Protein AF-A0A9E1VFU2-F1 (afdb_monomer_lite)

Structure (mmCIF, N/CA/C/O backbone):
data_AF-A0A9E1VFU2-F1
#
_entry.id   AF-A0A9E1VFU2-F1
#
loop_
_atom_site.group_PDB
_atom_site.id
_atom_site.type_symbol
_atom_site.label_atom_id
_atom_site.label_alt_id
_atom_site.label_comp_id
_atom_site.label_asym_id
_atom_site.label_entity_id
_atom_site.label_seq_id
_atom_site.pdbx_PDB_ins_code
_atom_site.Cartn_x
_atom_site.Cartn_y
_atom_site.Cartn_z
_atom_site.occupancy
_atom_site.B_iso_or_equiv
_atom_site.auth_seq_id
_atom_site.auth_comp_id
_atom_site.auth_asym_id
_atom_site.auth_atom_id
_atom_site.pdbx_PDB_model_num
ATOM 1 N N . MET A 1 1 ? -28.335 8.202 20.440 1.00 74.94 1 MET A N 1
ATOM 2 C CA . MET A 1 1 ? -27.753 9.158 19.476 1.00 74.94 1 MET A CA 1
ATOM 3 C C . MET A 1 1 ? -26.407 8.599 19.122 1.00 74.94 1 MET A C 1
ATOM 5 O O . MET A 1 1 ? -25.528 8.597 19.976 1.00 74.94 1 MET A O 1
ATOM 9 N N . ALA A 1 2 ? -26.291 8.068 17.914 1.00 83.44 2 ALA A N 1
ATOM 10 C CA . ALA A 1 2 ? -25.054 7.490 17.437 1.00 83.44 2 ALA A CA 1
ATOM 11 C C . ALA A 1 2 ? -23.981 8.584 17.312 1.00 83.44 2 ALA A C 1
ATOM 13 O O . ALA A 1 2 ? -24.210 9.666 16.768 1.00 83.44 2 ALA A O 1
ATOM 14 N N . ILE A 1 3 ? -22.827 8.301 17.897 1.00 86.25 3 ILE A N 1
ATOM 15 C CA . ILE A 1 3 ? -21.664 9.164 18.014 1.00 86.25 3 ILE A CA 1
ATOM 16 C C . ILE A 1 3 ? -20.651 8.686 16.987 1.00 86.25 3 ILE A C 1
ATOM 18 O O . ILE A 1 3 ? -20.294 7.506 16.937 1.00 86.25 3 ILE A O 1
ATOM 22 N N . LEU A 1 4 ? -20.189 9.624 16.170 1.00 87.00 4 LEU A N 1
ATOM 23 C CA . LEU A 1 4 ? -19.083 9.402 15.260 1.00 87.00 4 LEU A CA 1
ATOM 24 C C . LEU A 1 4 ? -17.782 9.435 16.067 1.00 87.00 4 LEU A C 1
ATOM 26 O O . LEU A 1 4 ? -17.492 10.422 16.741 1.00 87.00 4 LEU A O 1
ATOM 30 N N . VAL A 1 5 ? -17.025 8.346 16.010 1.00 89.62 5 VAL A N 1
ATOM 31 C CA . VAL A 1 5 ? -15.694 8.240 16.603 1.00 89.62 5 VAL A CA 1
ATOM 32 C C . VAL A 1 5 ? -14.682 8.399 15.484 1.00 89.62 5 VAL A C 1
ATOM 34 O O . VAL A 1 5 ? -14.680 7.617 14.533 1.00 89.62 5 VAL A O 1
ATOM 37 N N . ASN A 1 6 ? -13.846 9.423 15.585 1.00 91.19 6 ASN A N 1
ATOM 38 C CA . ASN A 1 6 ? -12.796 9.705 14.617 1.00 91.19 6 ASN A CA 1
ATOM 39 C C . ASN A 1 6 ? -11.475 9.038 15.025 1.00 91.19 6 ASN A C 1
ATOM 41 O O . ASN A 1 6 ? -11.277 8.696 16.192 1.00 91.19 6 ASN A O 1
ATOM 45 N N . MET A 1 7 ? -10.561 8.904 14.066 1.00 92.88 7 MET A N 1
ATOM 46 C CA . MET A 1 7 ? -9.184 8.485 14.288 1.00 92.88 7 MET A CA 1
ATOM 47 C C . MET A 1 7 ? -8.508 9.465 15.261 1.00 92.88 7 MET A C 1
ATOM 49 O O . MET A 1 7 ? -8.399 10.656 14.944 1.00 92.88 7 MET A O 1
ATOM 53 N N . PRO A 1 8 ? -8.075 9.006 16.449 1.00 89.06 8 PRO A N 1
ATOM 54 C CA . PRO A 1 8 ? -7.485 9.875 17.453 1.00 89.06 8 PRO A CA 1
ATOM 55 C C . PRO A 1 8 ? -6.090 10.337 17.038 1.00 89.06 8 PRO A C 1
ATOM 57 O O . PRO A 1 8 ? -5.323 9.617 16.402 1.00 89.06 8 PRO A O 1
ATOM 60 N N . ARG A 1 9 ? -5.715 11.525 17.507 1.00 90.44 9 ARG A N 1
ATOM 61 C CA . ARG A 1 9 ? -4.326 11.973 17.478 1.00 90.44 9 ARG A CA 1
ATOM 62 C C . ARG A 1 9 ? -3.586 11.419 18.696 1.00 90.44 9 ARG A C 1
ATOM 64 O O . ARG A 1 9 ? -3.737 11.945 19.796 1.00 90.44 9 ARG A O 1
ATOM 71 N N . LEU A 1 10 ? -2.776 10.381 18.501 1.00 87.06 10 LEU A N 1
ATOM 72 C CA . LEU A 1 10 ? -2.008 9.739 19.580 1.00 87.06 10 LEU A CA 1
ATOM 73 C C . LEU A 1 10 ? -0.623 10.375 19.803 1.00 87.06 10 LEU A C 1
ATOM 75 O O . LEU A 1 10 ? 0.006 10.138 20.833 1.00 87.06 10 LEU A O 1
ATOM 79 N N . SER A 1 11 ? -0.160 11.230 18.881 1.00 81.94 11 SER A N 1
ATOM 80 C CA . SER A 1 11 ? 1.045 12.052 19.050 1.00 81.94 11 SER A CA 1
ATOM 81 C C . SER A 1 11 ? 0.906 13.427 18.386 1.00 81.94 11 SER A C 1
ATOM 83 O O . SER A 1 11 ? 0.144 13.593 17.435 1.00 81.94 11 SER A O 1
ATOM 85 N N . ASP A 1 12 ? 1.660 14.426 18.859 1.00 83.69 12 ASP A N 1
ATOM 86 C CA . ASP A 1 12 ? 1.590 15.804 18.339 1.00 83.69 12 ASP A CA 1
ATOM 87 C C . ASP A 1 12 ? 1.876 15.899 16.828 1.00 83.69 12 ASP A C 1
ATOM 89 O O . ASP A 1 12 ? 1.361 16.796 16.157 1.00 83.69 12 ASP A O 1
ATOM 93 N N . THR A 1 13 ? 2.670 14.965 16.299 1.00 84.69 13 THR A N 1
ATOM 94 C CA . THR A 1 13 ? 3.096 14.898 14.894 1.00 84.69 13 THR A CA 1
ATOM 95 C C . THR A 1 13 ? 2.370 13.819 14.084 1.00 84.69 13 THR A C 1
ATOM 97 O O . THR A 1 13 ? 2.775 13.560 12.958 1.00 84.69 13 THR A O 1
ATOM 100 N N . MET A 1 14 ? 1.345 13.162 14.637 1.00 85.81 14 MET A N 1
ATOM 101 C CA . MET A 1 14 ? 0.591 12.120 13.933 1.00 85.81 14 MET A CA 1
ATOM 102 C C . MET A 1 14 ? -0.341 12.739 12.885 1.00 85.81 14 MET A C 1
ATOM 104 O O . MET A 1 14 ? -1.164 13.596 13.218 1.00 85.81 14 MET A O 1
ATOM 108 N N . GLU A 1 15 ? -0.223 12.276 11.640 1.00 87.69 15 GLU A N 1
ATOM 109 C CA . GLU A 1 15 ? -1.093 12.669 10.520 1.00 87.69 15 GLU A CA 1
ATOM 110 C C . GLU A 1 15 ? -2.048 11.540 10.104 1.00 87.69 15 GLU A C 1
ATOM 112 O O . GLU A 1 15 ? -3.200 11.803 9.764 1.00 87.69 15 GLU A O 1
ATOM 117 N N . GLU A 1 16 ? -1.612 10.284 10.220 1.00 90.12 16 GLU A N 1
ATOM 118 C CA . GLU A 1 16 ? -2.394 9.080 9.928 1.00 90.12 16 GLU A CA 1
ATOM 119 C C . GLU A 1 16 ? -2.072 7.950 10.918 1.00 90.12 16 GLU A C 1
ATOM 121 O O . GLU A 1 16 ? -1.054 7.991 11.616 1.00 90.12 16 GLU A O 1
ATOM 126 N N . GLY A 1 17 ? -2.964 6.963 11.014 1.00 89.38 17 GLY A N 1
ATOM 127 C CA . GLY A 1 17 ? -2.789 5.764 11.834 1.00 89.38 17 GLY A CA 1
ATOM 128 C C . GLY A 1 17 ? -3.345 4.523 11.145 1.00 89.38 17 GLY A C 1
ATOM 129 O O . GLY A 1 17 ? -4.333 4.605 10.413 1.00 89.38 17 GLY A O 1
ATOM 130 N N . VAL A 1 18 ? -2.708 3.379 11.391 1.00 93.00 18 VAL A N 1
ATOM 131 C CA . VAL A 1 18 ? -3.143 2.061 10.914 1.00 93.00 18 VAL A CA 1
ATOM 132 C C . VAL A 1 18 ? -3.897 1.366 12.038 1.00 93.00 18 VAL A C 1
ATOM 134 O O . VAL A 1 18 ? -3.405 1.303 13.165 1.00 93.00 18 VAL A O 1
ATOM 137 N N . VAL A 1 19 ? -5.075 0.810 11.765 1.00 94.62 19 VAL A N 1
ATOM 138 C CA . VAL A 1 19 ? -5.760 -0.021 12.764 1.00 94.62 19 VAL A CA 1
ATOM 139 C C . VAL A 1 19 ? -5.109 -1.400 12.779 1.00 94.62 19 VAL A C 1
ATOM 141 O O . VAL A 1 19 ? -5.454 -2.257 11.978 1.00 94.62 19 VAL A O 1
ATOM 144 N N . ALA A 1 20 ? -4.163 -1.640 13.682 1.00 90.25 20 ALA A N 1
ATOM 145 C CA . ALA A 1 20 ? -3.461 -2.920 13.758 1.00 90.25 20 ALA A CA 1
ATOM 146 C C . ALA A 1 20 ? -4.408 -4.070 14.124 1.00 90.25 20 ALA A C 1
ATOM 148 O O . ALA A 1 20 ? -4.282 -5.175 13.594 1.00 90.25 20 ALA A O 1
ATOM 149 N N . LYS A 1 21 ? -5.356 -3.815 15.035 1.00 94.06 21 LYS A N 1
ATOM 150 C CA . LYS A 1 21 ? -6.301 -4.834 15.498 1.00 94.06 21 LYS A CA 1
ATOM 151 C C . LYS A 1 21 ? -7.520 -4.236 16.187 1.00 94.06 21 LYS A C 1
ATOM 153 O O . LYS A 1 21 ? -7.374 -3.383 17.056 1.00 94.06 21 LYS A O 1
ATOM 158 N N . TRP A 1 22 ? -8.707 -4.755 15.903 1.00 94.62 22 TRP A N 1
ATOM 159 C CA . TRP A 1 22 ? -9.913 -4.477 16.672 1.00 94.62 22 TRP A CA 1
ATOM 160 C C . TRP A 1 22 ? -10.020 -5.435 17.868 1.00 94.62 22 TRP A C 1
ATOM 162 O O . TRP A 1 22 ? -9.890 -6.656 17.763 1.00 94.62 22 TRP A O 1
ATOM 172 N N . LEU A 1 23 ? -10.279 -4.871 19.045 1.00 91.75 23 LEU A N 1
ATOM 173 C CA . LEU A 1 23 ? -10.548 -5.613 20.282 1.00 91.75 23 LEU A CA 1
ATOM 174 C C . LEU A 1 23 ? -12.053 -5.708 20.582 1.00 91.75 23 LEU A C 1
ATOM 176 O O . LEU A 1 23 ? -12.460 -6.496 21.438 1.00 91.75 23 LEU A O 1
ATOM 180 N N . LYS A 1 24 ? -12.873 -4.944 19.852 1.00 89.94 24 LYS A N 1
ATOM 181 C CA . LYS A 1 24 ? -14.341 -4.948 19.891 1.00 89.94 24 LYS A CA 1
ATOM 182 C C . LYS A 1 24 ? -14.911 -5.182 18.493 1.00 89.94 24 LYS A C 1
ATOM 184 O O . LYS A 1 24 ? -14.345 -4.725 17.504 1.00 89.94 24 LYS A O 1
ATOM 189 N N . GLN A 1 25 ? -16.045 -5.869 18.417 1.00 89.69 25 GLN A N 1
ATOM 190 C CA . GLN A 1 25 ? -16.747 -6.182 17.170 1.00 89.69 25 GLN A CA 1
ATOM 191 C C . GLN A 1 25 ? -18.069 -5.421 17.064 1.00 89.69 25 GLN A C 1
ATOM 193 O O . GLN A 1 25 ? -18.627 -4.962 18.060 1.00 89.69 25 GLN A O 1
ATOM 198 N N . VAL A 1 26 ? -18.590 -5.276 15.843 1.00 90.31 26 VAL A N 1
ATOM 199 C CA . VAL A 1 26 ? -19.905 -4.659 15.626 1.00 90.31 26 VAL A CA 1
ATOM 200 C C . VAL A 1 26 ? -20.972 -5.444 16.397 1.00 90.31 26 VAL A C 1
ATOM 202 O O . VAL A 1 26 ? -21.109 -6.654 16.229 1.00 90.31 26 VAL A O 1
ATOM 205 N N . GLY A 1 27 ? -21.730 -4.743 17.234 1.00 87.38 27 GLY A N 1
ATOM 206 C CA . GLY A 1 27 ? -22.699 -5.300 18.175 1.00 87.38 27 GLY A CA 1
ATOM 207 C C . GLY A 1 27 ? -22.179 -5.432 19.610 1.00 87.38 27 GLY A C 1
ATOM 208 O O . GLY A 1 27 ? -22.982 -5.668 20.512 1.00 87.38 27 GLY A O 1
ATOM 209 N N . ASP A 1 28 ? -20.879 -5.244 19.855 1.00 90.50 28 ASP A N 1
ATOM 210 C CA . ASP A 1 28 ? -20.331 -5.302 21.208 1.00 90.50 28 ASP A CA 1
ATOM 211 C C . ASP A 1 28 ? -20.693 -4.064 22.021 1.00 90.50 28 ASP A C 1
ATOM 213 O O . ASP A 1 28 ? -20.692 -2.930 21.530 1.00 90.50 28 ASP A O 1
ATOM 217 N N . LYS A 1 29 ? -20.939 -4.291 23.312 1.00 91.88 29 LYS A N 1
ATOM 218 C CA . LYS A 1 29 ? -21.119 -3.218 24.283 1.00 91.88 29 LYS A CA 1
ATOM 219 C C . LYS A 1 29 ? -19.766 -2.603 24.657 1.00 91.88 29 LYS A C 1
ATOM 221 O O . LYS A 1 29 ? -18.785 -3.318 24.897 1.00 91.88 29 LYS A O 1
ATOM 226 N N . ILE A 1 30 ? -19.747 -1.280 24.711 1.00 92.88 30 ILE A N 1
ATOM 227 C CA . ILE A 1 30 ? -18.598 -0.434 25.016 1.00 92.88 30 ILE A CA 1
ATOM 228 C C . ILE A 1 30 ? -18.934 0.392 26.255 1.00 92.88 30 ILE A C 1
ATOM 230 O O . ILE A 1 30 ? -19.981 1.044 26.313 1.00 92.88 30 ILE A O 1
ATOM 234 N N . GLU A 1 31 ? -18.036 0.362 27.232 1.00 91.06 31 GLU A N 1
ATOM 235 C CA . GLU A 1 31 ? -18.049 1.248 28.397 1.00 91.06 31 GLU A CA 1
ATOM 236 C C . GLU A 1 31 ? -16.956 2.325 28.258 1.00 91.06 31 GLU A C 1
ATOM 238 O O . GLU A 1 31 ? -16.014 2.181 27.479 1.00 91.06 31 GLU A O 1
ATOM 243 N N . GLU A 1 32 ? -17.081 3.435 28.988 1.00 90.94 32 GLU A N 1
ATOM 244 C CA . GLU A 1 32 ? -16.029 4.459 29.032 1.00 90.94 32 GLU A CA 1
ATOM 245 C C . GLU A 1 32 ? -14.728 3.855 29.596 1.00 90.94 32 GLU A C 1
ATOM 247 O O . GLU A 1 32 ? -14.723 3.259 30.676 1.00 90.94 32 GLU A O 1
ATOM 252 N N . GLY A 1 33 ? -13.627 4.007 28.860 1.00 89.06 33 GLY A N 1
ATOM 253 C CA . GLY A 1 33 ? -12.327 3.407 29.164 1.00 89.06 33 GLY A CA 1
ATOM 254 C C . GLY A 1 33 ? -12.112 2.009 28.572 1.00 89.06 33 GLY A C 1
ATOM 255 O O . GLY A 1 33 ? -11.026 1.452 28.732 1.00 89.06 33 GLY A O 1
ATOM 256 N N . ASP A 1 34 ? -13.097 1.430 27.875 1.00 92.62 34 ASP A N 1
ATOM 257 C CA . ASP A 1 34 ? -12.886 0.177 27.145 1.00 92.62 34 ASP A CA 1
ATOM 258 C C . ASP A 1 34 ? -11.939 0.392 25.963 1.00 92.62 34 ASP A C 1
ATOM 260 O O . ASP A 1 34 ? -12.118 1.312 25.165 1.00 92.62 34 ASP A O 1
ATOM 264 N N . ILE A 1 35 ? -10.979 -0.515 25.791 1.00 93.06 35 ILE A N 1
ATOM 265 C CA . ILE A 1 35 ? -10.092 -0.505 24.628 1.00 93.06 35 ILE A CA 1
ATOM 266 C C . ILE A 1 35 ? -10.855 -1.045 23.415 1.00 93.06 35 ILE A C 1
ATOM 268 O O . ILE A 1 35 ? -11.381 -2.162 23.439 1.00 93.06 35 ILE A O 1
ATOM 272 N N . LEU A 1 36 ? -10.906 -0.244 22.354 1.00 92.44 36 LEU A N 1
ATOM 273 C CA . LEU A 1 36 ? -11.610 -0.564 21.117 1.00 92.44 36 LEU A CA 1
ATOM 274 C C . LEU A 1 36 ? -10.702 -1.236 20.095 1.00 92.44 36 LEU A C 1
ATOM 276 O O . LEU A 1 36 ? -11.101 -2.226 19.482 1.00 92.44 36 LEU A O 1
ATOM 280 N N . ALA A 1 37 ? -9.499 -0.695 19.917 1.00 93.38 37 ALA A N 1
ATOM 281 C CA . ALA A 1 37 ? -8.550 -1.136 18.908 1.00 93.38 37 ALA A CA 1
ATOM 282 C C . ALA A 1 37 ? -7.107 -0.808 19.308 1.00 93.38 37 ALA A C 1
ATOM 284 O O . ALA A 1 37 ? -6.858 0.082 20.120 1.00 93.38 37 ALA A O 1
ATOM 285 N N . GLU A 1 38 ? -6.160 -1.511 18.706 1.00 93.81 38 GLU A N 1
ATOM 286 C CA . GLU A 1 38 ? -4.745 -1.165 18.684 1.00 93.81 38 GLU A CA 1
ATOM 287 C C . GLU A 1 38 ? -4.479 -0.344 17.419 1.00 93.81 38 GLU A C 1
ATOM 289 O O . GLU A 1 38 ? -4.770 -0.789 16.307 1.00 93.81 38 GLU A O 1
ATOM 294 N N . ILE A 1 39 ? -3.952 0.864 17.593 1.00 93.62 39 ILE A N 1
ATOM 295 C CA . ILE A 1 39 ? -3.605 1.778 16.509 1.00 93.62 39 ILE A CA 1
ATOM 296 C C . ILE A 1 39 ? -2.088 1.822 16.404 1.00 93.62 39 ILE A C 1
ATOM 298 O O . ILE A 1 39 ? -1.389 2.208 17.343 1.00 93.62 39 ILE A O 1
ATOM 302 N N . GLU A 1 40 ? -1.580 1.425 15.251 1.00 91.44 40 GLU A N 1
ATOM 303 C CA . GLU A 1 40 ? -0.179 1.542 14.901 1.00 91.44 40 GLU A CA 1
ATOM 304 C C . GLU A 1 40 ? 0.095 2.899 14.256 1.00 91.44 40 GLU A C 1
ATOM 306 O O . GLU A 1 40 ? -0.628 3.378 13.381 1.00 91.44 40 GLU A O 1
ATOM 311 N N . THR A 1 41 ? 1.153 3.533 14.741 1.00 90.31 41 THR A N 1
ATOM 312 C CA . THR A 1 41 ? 1.693 4.787 14.223 1.00 90.31 41 THR A CA 1
ATOM 313 C C . THR A 1 41 ? 3.146 4.569 13.823 1.00 90.31 41 THR A C 1
ATOM 315 O O . THR A 1 41 ? 3.758 3.563 14.183 1.00 90.31 41 THR A O 1
ATOM 318 N N . ASP A 1 42 ? 3.743 5.560 13.167 1.00 86.50 42 ASP A N 1
ATOM 319 C CA . ASP A 1 42 ? 5.163 5.559 12.807 1.00 86.50 42 ASP A CA 1
ATOM 320 C C . ASP A 1 42 ? 6.118 5.406 14.014 1.00 86.50 42 ASP A C 1
ATOM 322 O O . ASP A 1 42 ? 7.275 5.010 13.854 1.00 86.50 42 ASP A O 1
ATOM 326 N N . LYS A 1 43 ? 5.671 5.758 15.231 1.00 85.88 43 LYS A N 1
ATOM 327 C CA . LYS A 1 43 ? 6.494 5.708 16.453 1.00 85.88 43 LYS A CA 1
ATOM 328 C C . LYS A 1 43 ? 6.174 4.540 17.370 1.00 85.88 43 LYS A C 1
ATOM 330 O O . LYS A 1 43 ? 7.077 4.070 18.067 1.00 85.88 43 LYS A O 1
ATOM 335 N N . ALA A 1 44 ? 4.911 4.138 17.449 1.00 86.50 44 ALA A N 1
ATOM 336 C CA . ALA A 1 44 ? 4.456 3.129 18.394 1.00 86.50 44 ALA A CA 1
ATOM 337 C C . ALA A 1 44 ? 3.080 2.574 18.024 1.00 86.50 44 ALA A C 1
ATOM 339 O O . ALA A 1 44 ? 2.247 3.269 17.445 1.00 86.50 44 ALA A O 1
ATOM 340 N N . THR A 1 45 ? 2.816 1.355 18.479 1.00 90.81 45 THR A N 1
ATOM 341 C CA . THR A 1 45 ? 1.460 0.818 18.596 1.00 90.81 45 THR A CA 1
ATOM 342 C C . THR A 1 45 ? 0.877 1.239 19.939 1.00 90.81 45 THR A C 1
ATOM 344 O O . THR A 1 45 ? 1.515 1.076 20.983 1.00 90.81 45 THR A O 1
ATOM 347 N N . MET A 1 46 ? -0.318 1.816 19.913 1.00 92.62 46 MET A N 1
ATOM 348 C CA . MET A 1 46 ? -1.001 2.362 21.078 1.00 92.62 46 MET A CA 1
ATOM 349 C C . MET A 1 46 ? -2.437 1.849 21.139 1.00 92.62 46 MET A C 1
ATOM 351 O O . MET A 1 46 ? -3.112 1.705 20.126 1.00 92.62 46 MET A O 1
ATOM 355 N N . GLU A 1 47 ? -2.910 1.578 22.348 1.00 92.94 47 GLU A N 1
ATOM 356 C CA . GLU A 1 47 ? -4.284 1.151 22.599 1.00 92.94 47 GLU A CA 1
ATOM 357 C C . GLU A 1 47 ? -5.218 2.366 22.551 1.00 92.94 47 GLU A C 1
ATOM 359 O O . GLU A 1 47 ? -4.974 3.380 23.211 1.00 92.94 47 GLU A O 1
ATOM 364 N N . PHE A 1 48 ? -6.290 2.271 21.767 1.00 92.81 48 PHE A N 1
ATOM 365 C CA . PHE A 1 48 ? -7.323 3.293 21.699 1.00 92.81 48 PHE A CA 1
ATOM 366 C C . PHE A 1 48 ? -8.467 2.966 22.652 1.00 92.81 48 PHE A C 1
ATOM 368 O O . PHE A 1 48 ? -9.235 2.027 22.428 1.00 92.81 48 PHE A O 1
ATOM 375 N N . GLU A 1 49 ? -8.584 3.767 23.706 1.00 92.25 49 GLU A N 1
ATOM 376 C CA . GLU A 1 49 ? -9.686 3.715 24.662 1.00 92.25 49 GLU A CA 1
ATOM 377 C C . GLU A 1 49 ? -10.899 4.527 24.183 1.00 92.25 49 GLU A C 1
ATOM 379 O O . GLU A 1 49 ? -10.775 5.630 23.644 1.00 92.25 49 GLU A O 1
ATOM 384 N N . SER A 1 50 ? -12.098 3.985 24.393 1.00 90.75 50 SER A N 1
ATOM 385 C CA . SER A 1 50 ? -13.342 4.697 24.134 1.00 90.75 50 SER A CA 1
ATOM 386 C C . SER A 1 50 ? -13.619 5.713 25.232 1.00 90.75 50 SER A C 1
ATOM 388 O O . SER A 1 50 ? -13.734 5.362 26.403 1.00 90.75 50 SER A O 1
ATOM 390 N N . PHE A 1 51 ? -13.866 6.960 24.847 1.00 88.88 51 PHE A N 1
ATOM 391 C CA . PHE A 1 51 ? -14.443 7.973 25.741 1.00 88.88 51 PHE A CA 1
ATOM 392 C C . PHE A 1 51 ? -15.977 7.930 25.780 1.00 88.88 51 PHE A C 1
ATOM 394 O O . PHE A 1 51 ? -16.602 8.703 26.500 1.00 88.88 51 PHE A O 1
ATOM 401 N N . ASN A 1 52 ? -16.591 7.061 24.973 1.00 87.06 52 ASN A N 1
ATOM 402 C CA . ASN A 1 52 ? -18.037 6.990 24.797 1.00 87.06 52 ASN A CA 1
ATOM 403 C C . ASN A 1 52 ? -18.555 5.615 25.222 1.00 87.06 52 ASN A C 1
ATOM 405 O O . ASN A 1 52 ? -17.956 4.591 24.892 1.00 87.06 52 ASN A O 1
ATOM 409 N N . GLU A 1 53 ? -19.701 5.590 25.895 1.00 90.06 53 GLU A N 1
ATOM 410 C CA . GLU A 1 53 ? -20.437 4.361 26.188 1.00 90.06 53 GLU A CA 1
ATOM 411 C C . GLU A 1 53 ? -21.502 4.087 25.115 1.00 90.06 53 GLU A C 1
ATOM 413 O O . GLU A 1 53 ? -22.081 5.009 24.537 1.00 90.06 53 GLU A O 1
ATOM 418 N N . GLY A 1 54 ? -21.776 2.812 24.843 1.00 90.94 54 GLY A N 1
ATOM 419 C CA . GLY A 1 54 ? -22.801 2.412 23.881 1.00 90.94 54 GLY A CA 1
ATOM 420 C C . GLY A 1 54 ? -22.566 1.026 23.298 1.00 90.94 54 GLY A C 1
ATOM 421 O O . GLY A 1 54 ? -22.005 0.146 23.944 1.00 90.94 54 GLY A O 1
ATOM 422 N N . THR A 1 55 ? -23.031 0.821 22.074 1.00 90.69 55 THR A N 1
ATOM 423 C CA . THR A 1 55 ? -22.811 -0.386 21.270 1.00 90.69 55 THR A CA 1
ATOM 424 C C . THR A 1 55 ? -22.035 0.003 20.022 1.00 90.69 55 THR A C 1
ATOM 426 O O . THR A 1 55 ? -22.349 1.026 19.410 1.00 90.69 55 THR A O 1
ATOM 429 N N . LEU A 1 56 ? -21.037 -0.789 19.626 1.00 90.94 56 LEU A N 1
ATOM 430 C CA . LEU A 1 56 ? -20.322 -0.570 18.371 1.00 90.94 56 LEU A CA 1
ATOM 431 C C . LEU A 1 56 ? -21.270 -0.855 17.201 1.00 90.94 56 LEU A C 1
ATOM 433 O O . LEU A 1 56 ? -21.630 -2.003 16.962 1.00 90.94 56 LEU A O 1
ATOM 437 N N . LEU A 1 57 ? -21.708 0.173 16.482 1.00 87.88 57 LEU A N 1
ATOM 438 C CA . LEU A 1 57 ? -22.682 0.032 15.394 1.00 87.88 57 LEU A CA 1
ATOM 439 C C . LEU A 1 57 ? -22.009 -0.171 14.039 1.00 87.88 57 LEU A C 1
ATOM 441 O O . LEU A 1 57 ? -22.570 -0.824 13.160 1.00 87.88 57 LEU A O 1
ATOM 445 N N . HIS A 1 58 ? -20.815 0.394 13.858 1.00 87.00 58 HIS A N 1
ATOM 446 C CA . HIS A 1 58 ? -20.091 0.322 12.598 1.00 87.00 58 HIS A CA 1
ATOM 447 C C . HIS A 1 58 ? -18.592 0.528 12.795 1.00 87.00 58 HIS A C 1
ATOM 449 O O . HIS A 1 58 ? -18.178 1.353 13.609 1.00 87.00 58 HIS A O 1
ATOM 455 N N . ILE A 1 59 ? -17.808 -0.196 12.002 1.00 90.00 59 ILE A N 1
ATOM 456 C CA . ILE A 1 59 ? -16.365 -0.025 11.855 1.00 90.00 59 ILE A CA 1
ATOM 457 C C . ILE A 1 59 ? -16.140 0.627 10.491 1.00 90.00 59 ILE A C 1
ATOM 459 O O . ILE A 1 59 ? -16.459 0.019 9.468 1.00 90.00 59 ILE A O 1
ATOM 463 N N . GLY A 1 60 ? -15.644 1.864 10.505 1.00 86.81 60 GLY A N 1
ATOM 464 C CA . GLY A 1 60 ? -15.351 2.640 9.301 1.00 86.81 60 GLY A CA 1
ATOM 465 C C . GLY A 1 60 ? -14.000 2.287 8.680 1.00 86.81 60 GLY A C 1
ATOM 466 O O . GLY A 1 60 ? -13.899 2.291 7.461 1.00 86.81 60 GLY A O 1
ATOM 467 N N . VAL A 1 61 ? -13.013 1.926 9.510 1.00 86.44 61 VAL A N 1
ATOM 468 C CA . VAL A 1 61 ? -11.646 1.554 9.097 1.00 86.44 61 VAL A CA 1
ATOM 469 C C . VAL A 1 61 ? -11.363 0.123 9.551 1.00 86.44 61 VAL A C 1
ATOM 471 O O . VAL A 1 61 ? -11.472 -0.187 10.743 1.00 86.44 61 VAL A O 1
ATOM 474 N N . GLN A 1 62 ? -11.053 -0.766 8.611 1.00 88.94 62 GLN A N 1
ATOM 475 C CA . GLN A 1 62 ? -10.825 -2.186 8.891 1.00 88.94 62 GLN A CA 1
ATOM 476 C C . GLN A 1 62 ? -9.447 -2.445 9.519 1.00 88.94 62 GLN A C 1
ATOM 478 O O . GLN A 1 62 ? -8.567 -1.589 9.506 1.00 88.94 62 GLN A O 1
ATOM 483 N N . GLU A 1 63 ? -9.251 -3.642 10.085 1.00 89.38 63 GLU A N 1
ATOM 484 C CA . GLU A 1 63 ? -7.915 -4.072 10.525 1.00 89.38 63 GLU A CA 1
ATOM 485 C C . GLU A 1 63 ? -6.932 -4.041 9.342 1.00 89.38 63 GLU A C 1
ATOM 487 O O . GLU A 1 63 ? -7.255 -4.502 8.248 1.00 89.38 63 GLU A O 1
ATOM 492 N N . GLY A 1 64 ? -5.736 -3.501 9.564 1.00 85.44 64 GLY A N 1
ATOM 493 C CA . GLY A 1 64 ? -4.698 -3.283 8.559 1.00 85.44 64 GLY A CA 1
ATOM 494 C C . GLY A 1 64 ? -4.892 -2.038 7.686 1.00 85.44 64 GLY A C 1
ATOM 495 O O . GLY A 1 64 ? -4.011 -1.733 6.887 1.00 85.44 64 GLY A O 1
ATOM 496 N N . GLU A 1 65 ? -6.003 -1.308 7.821 1.00 84.94 65 GLU A N 1
ATOM 497 C CA . GLU A 1 65 ? -6.296 -0.125 7.007 1.00 84.94 65 GLU A CA 1
ATOM 498 C C . GLU A 1 65 ? -5.768 1.164 7.661 1.00 84.94 65 GLU A C 1
ATOM 500 O O . GLU A 1 65 ? -5.820 1.342 8.884 1.00 84.94 65 GLU A O 1
ATOM 505 N N . THR A 1 66 ? -5.259 2.074 6.827 1.00 88.44 66 THR A N 1
ATOM 506 C CA . THR A 1 66 ? -4.772 3.399 7.233 1.00 88.44 66 THR A CA 1
ATOM 507 C C . THR A 1 66 ? -5.883 4.433 7.127 1.00 88.44 66 THR A C 1
ATOM 509 O O . THR A 1 66 ? -6.565 4.515 6.108 1.00 88.44 66 THR A O 1
ATOM 512 N N . SER A 1 67 ? -6.010 5.295 8.134 1.00 89.00 67 SER A N 1
ATOM 513 C CA . SER A 1 67 ? -6.886 6.465 8.073 1.00 89.00 67 SER A CA 1
ATOM 514 C C . SER A 1 67 ? -6.188 7.715 8.618 1.00 89.00 67 SER A C 1
ATOM 516 O O . SER A 1 67 ? -5.482 7.629 9.629 1.00 89.00 67 SER A O 1
ATOM 518 N N . PRO A 1 68 ? -6.416 8.896 8.012 1.00 90.56 68 PRO A N 1
ATOM 519 C CA . PRO A 1 68 ? -5.952 10.160 8.566 1.00 90.56 68 PRO A CA 1
ATOM 520 C C . PRO A 1 68 ? -6.576 10.439 9.935 1.00 90.56 68 PRO A C 1
ATOM 522 O O . PRO A 1 68 ? -7.679 9.974 10.242 1.00 90.56 68 PRO A O 1
ATOM 525 N N . VAL A 1 69 ? -5.884 11.240 10.741 1.00 89.44 69 VAL A N 1
ATOM 526 C CA . VAL A 1 69 ? -6.412 11.775 12.001 1.00 89.44 69 VAL A CA 1
ATOM 527 C C . VAL A 1 69 ? -7.685 12.585 11.731 1.00 89.44 69 VAL A C 1
ATOM 529 O O . VAL A 1 69 ? -7.822 13.223 10.690 1.00 89.44 69 VAL A O 1
ATOM 532 N N . ASP A 1 70 ? -8.627 12.545 12.673 1.00 87.38 70 ASP A N 1
ATOM 533 C CA . ASP A 1 70 ? -9.925 13.224 12.591 1.00 87.38 70 ASP A CA 1
ATOM 534 C C . ASP A 1 70 ? -10.879 12.682 11.498 1.00 87.38 70 ASP A C 1
ATOM 536 O O . ASP A 1 70 ? -11.962 13.233 11.294 1.00 87.38 70 ASP A O 1
ATOM 540 N N . VAL A 1 71 ? -10.568 11.551 10.852 1.00 87.56 71 VAL A N 1
ATOM 541 C CA . VAL A 1 71 ? -11.468 10.848 9.909 1.00 87.56 71 VAL A CA 1
ATOM 542 C C . VAL A 1 71 ? -12.253 9.737 10.620 1.00 87.56 71 VAL A C 1
ATOM 544 O O . VAL A 1 71 ? -11.822 9.247 11.657 1.00 87.56 71 VAL A O 1
ATOM 547 N N . LEU A 1 72 ? -13.436 9.367 10.113 1.00 89.94 72 LEU A N 1
ATOM 548 C CA . LEU A 1 72 ? -14.307 8.332 10.692 1.00 89.94 72 LEU A CA 1
ATOM 549 C C . LEU A 1 72 ? -13.543 7.023 10.951 1.00 89.94 72 LEU A C 1
ATOM 551 O O . LEU A 1 72 ? -13.111 6.373 10.011 1.00 89.94 72 LEU A O 1
ATOM 555 N N . LEU A 1 73 ? -13.485 6.602 12.215 1.00 88.75 73 LEU A N 1
ATOM 556 C CA . LEU A 1 73 ? -12.929 5.320 12.649 1.00 88.75 73 LEU A CA 1
ATOM 557 C C . LEU A 1 73 ? -14.046 4.304 12.927 1.00 88.75 73 LEU A C 1
ATOM 559 O O . LEU A 1 73 ? -14.019 3.178 12.432 1.00 88.75 73 LEU A O 1
ATOM 563 N N . ALA A 1 74 ? -15.051 4.707 13.706 1.00 91.00 74 ALA A N 1
ATOM 564 C CA . ALA A 1 74 ? -16.183 3.867 14.080 1.00 91.00 74 ALA A CA 1
ATOM 565 C C . ALA A 1 74 ? -17.413 4.699 14.458 1.00 91.00 74 ALA A C 1
ATOM 567 O O . ALA A 1 74 ? -17.344 5.915 14.627 1.00 91.00 74 ALA A O 1
ATOM 568 N N . ILE A 1 75 ? -18.557 4.035 14.611 1.00 90.25 75 ILE A N 1
ATOM 569 C CA . ILE A 1 75 ? -19.790 4.648 15.110 1.00 90.25 75 ILE A CA 1
ATOM 570 C C . ILE A 1 75 ? -20.253 3.869 16.337 1.00 90.25 75 ILE A C 1
ATOM 572 O O . ILE A 1 75 ? -20.431 2.652 16.267 1.00 90.25 75 ILE A O 1
ATOM 576 N N . ILE A 1 76 ? -20.469 4.574 17.447 1.00 90.19 76 ILE A N 1
ATOM 577 C CA . ILE A 1 76 ? -20.951 4.007 18.714 1.00 90.19 76 ILE A CA 1
ATOM 578 C C . ILE A 1 76 ? -22.317 4.611 19.025 1.00 90.19 76 ILE A C 1
ATOM 580 O O . ILE A 1 76 ? -22.473 5.825 18.971 1.00 90.19 76 ILE A O 1
ATOM 584 N N . GLY A 1 77 ? -23.316 3.804 19.367 1.00 89.31 77 GLY A N 1
ATOM 585 C CA . GLY A 1 77 ? -24.658 4.312 19.667 1.00 89.31 77 GLY A CA 1
ATOM 586 C C . GLY A 1 77 ? -25.545 3.298 20.373 1.00 89.31 77 GLY A C 1
ATOM 587 O O . GLY A 1 77 ? -25.057 2.333 20.961 1.00 89.31 77 GLY A O 1
ATOM 588 N N . GLU A 1 78 ? -26.857 3.519 20.340 1.00 86.38 78 GLU A N 1
ATOM 589 C CA . GLU A 1 78 ? -27.809 2.554 20.892 1.00 86.38 78 GLU A CA 1
ATOM 590 C C . GLU A 1 78 ? -28.024 1.373 19.932 1.00 86.38 78 GLU A C 1
ATOM 592 O O . GLU A 1 78 ? -27.955 1.512 18.711 1.00 86.38 78 GLU A O 1
ATOM 597 N N . GLU A 1 79 ? -28.287 0.186 20.483 1.00 80.25 79 GLU A N 1
ATOM 598 C CA . GLU A 1 79 ? -28.512 -1.028 19.695 1.00 80.25 79 GLU A CA 1
ATOM 599 C C . GLU A 1 79 ? -29.693 -0.844 18.720 1.00 80.25 79 GLU A C 1
ATOM 601 O O . GLU A 1 79 ? -30.817 -0.547 19.128 1.00 80.25 79 GLU A O 1
ATOM 606 N N . GLY A 1 80 ? -29.439 -1.030 17.420 1.00 72.00 80 GLY A N 1
ATOM 607 C CA . GLY A 1 80 ? -30.451 -0.886 16.365 1.00 72.00 80 GLY A CA 1
ATOM 608 C C . GLY A 1 80 ? -30.726 0.554 15.913 1.00 72.00 80 GLY A C 1
ATOM 609 O O . GLY A 1 80 ? -31.710 0.783 15.207 1.00 72.00 80 GLY A O 1
ATOM 610 N N . GLU A 1 81 ? -29.890 1.517 16.306 1.00 79.31 81 GLU A N 1
ATOM 611 C CA . GLU A 1 81 ? -29.978 2.907 15.857 1.00 79.31 81 GLU A CA 1
ATOM 612 C C . GLU A 1 81 ? -29.596 3.054 14.368 1.00 79.31 81 GLU A C 1
ATOM 614 O O . GLU A 1 81 ? -28.669 2.407 13.877 1.00 79.31 81 GLU A O 1
ATOM 619 N N . ASP A 1 82 ? -30.330 3.894 13.627 1.00 77.38 82 ASP A N 1
ATOM 620 C CA . ASP A 1 82 ? -30.082 4.124 12.200 1.00 77.38 82 ASP A CA 1
ATOM 621 C C . ASP A 1 82 ? -28.901 5.086 12.010 1.00 77.38 82 ASP A C 1
ATOM 623 O O . ASP A 1 82 ? -28.973 6.275 12.318 1.00 77.38 82 ASP A O 1
ATOM 627 N N . ILE A 1 83 ? -27.799 4.551 11.491 1.00 79.31 83 ILE A N 1
ATOM 628 C CA . ILE A 1 83 ? -26.544 5.271 11.249 1.00 79.31 83 ILE A CA 1
ATOM 629 C C . ILE A 1 83 ? -26.436 5.822 9.819 1.00 79.31 83 ILE A C 1
ATOM 631 O O . ILE A 1 83 ? -25.423 6.435 9.474 1.00 79.31 83 ILE A O 1
ATOM 635 N N . SER A 1 84 ? -27.462 5.637 8.978 1.00 73.50 84 SER A N 1
ATOM 636 C CA . SER A 1 84 ? -27.425 6.010 7.556 1.00 73.50 84 SER A CA 1
ATOM 637 C C . SER A 1 84 ? -27.161 7.503 7.342 1.00 73.50 84 SER A C 1
ATOM 639 O O . SER A 1 84 ? -26.453 7.877 6.410 1.00 73.50 84 SER A O 1
ATOM 641 N N . GLU A 1 85 ? -27.681 8.379 8.204 1.00 70.62 85 GLU A N 1
ATOM 642 C CA . GLU A 1 85 ? -27.420 9.825 8.120 1.00 70.62 85 GLU A CA 1
ATOM 643 C C . GLU A 1 85 ? -25.969 10.179 8.482 1.00 70.62 85 GLU A C 1
ATOM 645 O O . GLU A 1 85 ? -25.386 11.086 7.888 1.00 70.62 85 GLU A O 1
ATOM 650 N N . ILE A 1 86 ? -25.358 9.426 9.400 1.00 70.44 86 ILE A N 1
ATOM 651 C CA . ILE A 1 86 ? -23.985 9.643 9.874 1.00 70.44 86 ILE A CA 1
ATOM 652 C C . ILE A 1 86 ? -22.979 9.138 8.843 1.00 70.44 86 ILE A C 1
ATOM 654 O O . ILE A 1 86 ? -22.010 9.834 8.562 1.00 70.44 86 ILE A O 1
ATOM 658 N N . LEU A 1 87 ? -23.228 7.981 8.223 1.00 67.94 87 LEU A N 1
ATOM 659 C CA . LEU A 1 87 ? -22.409 7.485 7.112 1.00 67.94 87 LEU A CA 1
ATOM 660 C C . LEU A 1 87 ? -22.438 8.441 5.911 1.00 67.94 87 LEU A C 1
ATOM 662 O O . LEU A 1 87 ? -21.394 8.731 5.331 1.00 67.94 87 LEU A O 1
ATOM 666 N N . ASN A 1 88 ? -23.612 8.986 5.574 1.00 65.19 88 ASN A N 1
ATOM 667 C CA . ASN A 1 88 ? -23.733 9.976 4.500 1.00 65.19 88 ASN A CA 1
ATOM 668 C C . ASN A 1 88 ? -23.072 11.324 4.859 1.00 65.19 88 ASN A C 1
ATOM 670 O O . ASN A 1 88 ? -22.538 11.993 3.977 1.00 65.19 88 ASN A O 1
ATOM 674 N N . GLY A 1 89 ? -23.081 11.723 6.136 1.00 58.97 89 GLY A N 1
ATOM 675 C CA . GLY A 1 89 ? -22.404 12.933 6.620 1.00 58.97 89 GLY A CA 1
ATOM 676 C C . GLY A 1 89 ? -20.882 12.788 6.741 1.00 58.97 89 GLY A C 1
ATOM 677 O O . GLY A 1 89 ? -20.149 13.707 6.388 1.00 58.97 89 GLY A O 1
ATOM 678 N N . ALA A 1 90 ? -20.389 11.625 7.170 1.00 53.22 90 ALA A N 1
ATOM 679 C CA . ALA A 1 90 ? -18.962 11.320 7.278 1.00 53.22 90 ALA A CA 1
ATOM 680 C C . ALA A 1 90 ? -18.282 11.249 5.901 1.00 53.22 90 ALA A C 1
ATOM 682 O O . ALA A 1 90 ? -17.166 11.742 5.735 1.00 53.22 90 ALA A O 1
ATOM 683 N N . ALA A 1 91 ? -18.995 10.734 4.892 1.00 50.09 91 ALA A N 1
ATOM 684 C CA . ALA A 1 91 ? -18.565 10.791 3.497 1.00 50.09 91 ALA A CA 1
ATOM 685 C C . ALA A 1 91 ? -18.394 12.238 2.988 1.00 50.09 91 ALA A C 1
ATOM 687 O O . ALA A 1 91 ? -17.557 12.481 2.123 1.00 50.09 91 ALA A O 1
ATOM 688 N N . ALA A 1 92 ? -19.131 13.206 3.550 1.00 43.84 92 ALA A N 1
ATOM 689 C CA . ALA A 1 92 ? -19.011 14.622 3.197 1.00 43.84 92 ALA A CA 1
ATOM 690 C C . ALA A 1 92 ? -17.860 15.339 3.934 1.00 43.84 92 ALA A C 1
ATOM 692 O O . ALA A 1 92 ? -17.283 16.277 3.391 1.00 43.84 92 ALA A O 1
ATOM 693 N N . THR A 1 93 ? -17.468 14.902 5.137 1.00 40.31 93 THR A N 1
ATOM 694 C CA . THR A 1 93 ? -16.292 15.457 5.846 1.00 40.31 93 THR A CA 1
ATOM 695 C C . THR A 1 93 ? -14.967 14.913 5.301 1.00 40.31 93 THR A C 1
ATOM 697 O O . THR A 1 93 ? -13.959 15.613 5.344 1.00 40.31 93 THR A O 1
ATOM 700 N N . SER A 1 94 ? -14.973 13.735 4.669 1.00 42.31 94 SER A N 1
ATOM 701 C CA . SER A 1 94 ? -13.834 13.239 3.879 1.00 42.31 94 SER A CA 1
ATOM 702 C C . SER A 1 94 ? -13.591 14.027 2.574 1.00 42.31 94 SER A C 1
ATOM 704 O O . SER A 1 94 ? -12.635 13.730 1.861 1.00 42.31 94 SER A O 1
ATOM 706 N N . GLN A 1 95 ? -14.439 15.011 2.237 1.00 35.62 95 GLN A N 1
ATOM 707 C CA . GLN A 1 95 ? -14.402 15.755 0.969 1.00 35.62 95 GLN A CA 1
ATOM 708 C C . GLN A 1 95 ? -13.862 17.196 1.064 1.00 35.62 95 GLN A C 1
ATOM 710 O O . GLN A 1 95 ? -13.848 17.885 0.047 1.00 35.62 95 GLN A O 1
ATOM 715 N N . GLU A 1 96 ? -13.379 17.676 2.220 1.00 34.50 96 GLU A N 1
ATOM 716 C CA . GLU A 1 96 ? -12.849 19.056 2.342 1.00 34.50 96 GLU A CA 1
ATOM 717 C C . GLU A 1 96 ? -11.312 19.188 2.300 1.00 34.50 96 GLU A C 1
ATOM 719 O O . GLU A 1 96 ? -10.775 20.286 2.443 1.00 34.50 96 GLU A O 1
ATOM 724 N N . VAL A 1 97 ? -10.593 18.109 1.976 1.00 37.91 97 VAL A N 1
ATOM 725 C CA . VAL A 1 97 ? -9.242 18.193 1.399 1.00 37.91 97 VAL A CA 1
ATOM 726 C C . VAL A 1 97 ? -9.260 17.619 -0.013 1.00 37.91 97 VAL A C 1
ATOM 728 O O . VAL A 1 97 ? -9.114 16.422 -0.231 1.00 37.91 97 VAL A O 1
ATOM 731 N N . THR A 1 98 ? -9.376 18.550 -0.962 1.00 30.59 98 THR A N 1
ATOM 732 C CA . THR A 1 98 ? -9.215 18.422 -2.423 1.00 30.59 98 THR A CA 1
ATOM 733 C C . THR A 1 98 ? -10.519 18.305 -3.214 1.00 30.59 98 THR A C 1
ATOM 735 O O . THR A 1 98 ? -11.043 17.231 -3.489 1.00 30.59 98 THR A O 1
ATOM 738 N N . SER A 1 99 ? -11.004 19.478 -3.626 1.00 37.03 99 SER A N 1
ATOM 739 C CA . SER A 1 99 ? -12.026 19.671 -4.651 1.00 37.03 99 SER A CA 1
ATOM 740 C C . SER A 1 99 ? -11.622 19.136 -6.032 1.00 37.03 99 SER A C 1
ATOM 742 O O . SER A 1 99 ? -10.498 19.360 -6.475 1.00 37.03 99 SER A O 1
ATOM 744 N N . GLU A 1 100 ? -12.653 18.606 -6.709 1.00 37.25 100 GLU A N 1
ATOM 745 C CA . GLU A 1 100 ? -12.898 18.454 -8.163 1.00 37.25 100 GLU A CA 1
ATOM 746 C C . GLU A 1 100 ? -12.032 17.419 -8.919 1.00 37.25 100 GLU A C 1
ATOM 748 O O . GLU A 1 100 ? -10.826 17.570 -9.041 1.00 37.25 100 GLU A O 1
ATOM 753 N N . ASP A 1 101 ? -12.583 16.332 -9.489 1.00 32.38 101 ASP A N 1
ATOM 754 C CA . ASP A 1 101 ? -13.757 16.293 -10.380 1.00 32.38 101 ASP A CA 1
ATOM 755 C C . ASP A 1 101 ? -14.578 14.965 -10.332 1.00 32.38 101 ASP A C 1
ATOM 757 O O . ASP A 1 101 ? -14.114 13.884 -10.678 1.00 32.38 101 ASP A O 1
ATOM 761 N N . THR A 1 102 ? -15.826 15.082 -9.872 1.00 38.69 102 THR A N 1
ATOM 762 C CA . THR A 1 102 ? -17.115 14.584 -10.414 1.00 38.69 102 THR A CA 1
ATOM 763 C C . THR A 1 102 ? -17.239 13.245 -11.200 1.00 38.69 102 THR A C 1
ATOM 765 O O . THR A 1 102 ? -17.144 13.200 -12.420 1.00 38.69 102 THR A O 1
ATOM 768 N N . THR A 1 103 ? -17.801 12.245 -10.495 1.00 33.75 103 THR A N 1
ATOM 769 C CA . THR A 1 103 ? -19.011 11.428 -10.830 1.00 33.75 103 THR A CA 1
ATOM 770 C C . THR A 1 103 ? -18.960 10.314 -11.898 1.00 33.75 103 THR A C 1
ATOM 772 O O . THR A 1 103 ? -19.060 10.579 -13.094 1.00 33.75 103 THR A O 1
ATOM 775 N N . LYS A 1 104 ? -19.117 9.051 -11.453 1.00 31.95 104 LYS A N 1
ATOM 776 C CA . LYS A 1 104 ? -20.398 8.300 -11.537 1.00 31.95 104 LYS A CA 1
ATOM 777 C C . LYS A 1 104 ? -20.372 6.955 -10.797 1.00 31.95 104 LYS A C 1
ATOM 779 O O . LYS A 1 104 ? -19.448 6.172 -10.954 1.00 31.95 104 LYS A O 1
ATOM 784 N N . GLU A 1 105 ? -21.466 6.709 -10.071 1.00 38.81 105 GLU A N 1
ATOM 785 C CA . GLU A 1 105 ? -22.016 5.406 -9.664 1.00 38.81 105 GLU A CA 1
ATOM 786 C C . GLU A 1 105 ? -21.732 4.260 -10.651 1.00 38.81 105 GLU A C 1
ATOM 788 O O . GLU A 1 105 ? -21.896 4.450 -11.857 1.00 38.81 105 GLU A O 1
ATOM 793 N N . ILE A 1 106 ? -21.485 3.049 -10.129 1.00 32.03 106 ILE A N 1
ATOM 794 C CA . ILE A 1 106 ? -22.382 1.880 -10.260 1.00 32.03 106 ILE A CA 1
ATOM 795 C C . ILE A 1 106 ? -21.895 0.732 -9.350 1.00 32.03 106 ILE A C 1
ATOM 797 O O . ILE A 1 106 ? -20.757 0.298 -9.428 1.00 32.03 106 ILE A O 1
ATOM 801 N N . SER A 1 107 ? -22.828 0.244 -8.525 1.00 34.00 107 SER A N 1
ATOM 802 C CA . SER A 1 107 ? -23.058 -1.156 -8.128 1.00 34.00 107 SER A CA 1
ATOM 803 C C . SER A 1 107 ? -21.871 -2.032 -7.702 1.00 34.00 107 SER A C 1
ATOM 805 O O . SER A 1 107 ? -21.156 -2.591 -8.526 1.00 34.00 107 SER A O 1
ATOM 807 N N . LYS A 1 108 ? -21.823 -2.315 -6.391 1.00 36.06 108 LYS A N 1
ATOM 808 C CA . LYS A 1 108 ? -21.250 -3.544 -5.819 1.00 36.06 108 LYS A CA 1
ATOM 809 C C . LYS A 1 108 ? -21.895 -4.768 -6.483 1.00 36.06 108 LYS A C 1
ATOM 811 O O . LYS A 1 108 ? -22.975 -5.201 -6.087 1.00 36.06 108 LYS A O 1
ATOM 816 N N . GLU A 1 109 ? -21.212 -5.339 -7.460 1.00 28.28 109 GLU A N 1
ATOM 817 C CA . GLU A 1 109 ? -21.235 -6.776 -7.706 1.00 28.28 109 GLU A CA 1
ATOM 818 C C . GLU A 1 109 ? -19.878 -7.313 -7.263 1.00 28.28 109 GLU A C 1
ATOM 820 O O . GLU A 1 109 ? -18.833 -6.845 -7.707 1.00 28.28 109 GLU A O 1
ATOM 825 N N . GLN A 1 110 ? -19.906 -8.264 -6.328 1.00 42.50 110 GLN A N 1
ATOM 826 C CA . GLN A 1 110 ? -18.749 -9.078 -5.990 1.00 42.50 110 GLN A CA 1
ATOM 827 C C . GLN A 1 110 ? -18.221 -9.723 -7.272 1.00 42.50 110 GLN A C 1
ATOM 829 O O . GLN A 1 110 ? -18.823 -10.656 -7.802 1.00 42.50 110 GLN A O 1
ATOM 834 N N . SER A 1 111 ? -17.086 -9.227 -7.738 1.00 29.48 111 SER A N 1
ATOM 835 C CA . SER A 1 111 ? -16.180 -9.949 -8.607 1.00 29.48 111 SER A CA 1
ATOM 836 C C . SER A 1 111 ? -14.980 -10.274 -7.737 1.00 29.48 111 SER A C 1
ATOM 838 O O . SER A 1 111 ? -14.144 -9.415 -7.477 1.00 29.48 111 SER A O 1
ATOM 840 N N . ASP A 1 112 ? -14.933 -11.506 -7.239 1.00 38.34 112 ASP A N 1
ATOM 841 C CA . ASP A 1 112 ? -13.660 -12.149 -6.941 1.00 38.34 112 ASP A CA 1
ATOM 842 C C . ASP A 1 112 ? -12.915 -12.187 -8.281 1.00 38.34 112 ASP A C 1
ATOM 844 O O . ASP A 1 112 ? -13.148 -13.064 -9.118 1.00 38.34 112 ASP A O 1
ATOM 848 N N . THR A 1 113 ? -12.183 -11.111 -8.579 1.00 44.09 113 THR A N 1
ATOM 849 C CA . THR A 1 113 ? -11.477 -10.954 -9.847 1.00 44.09 113 THR A CA 1
ATOM 850 C C . THR A 1 113 ? -10.281 -11.882 -9.774 1.00 44.09 113 THR A C 1
ATOM 852 O O . THR A 1 113 ? -9.187 -11.482 -9.387 1.00 44.09 113 THR A O 1
ATOM 855 N N . ALA A 1 114 ? -10.525 -13.153 -10.089 1.00 59.84 114 ALA A N 1
ATOM 856 C CA . ALA A 1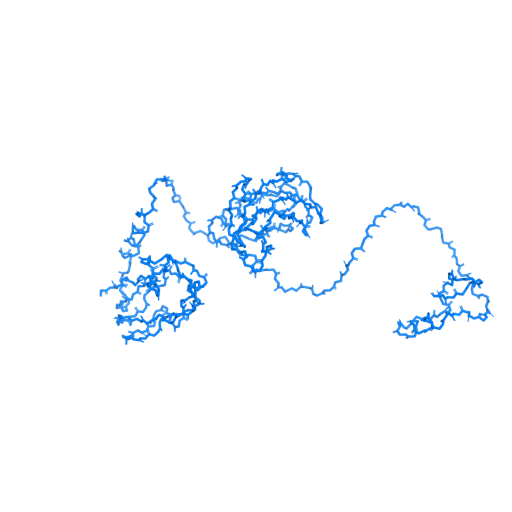 114 ? -9.494 -14.162 -10.188 1.00 59.84 114 ALA A CA 1
ATOM 857 C C . ALA A 1 114 ? -8.394 -13.632 -11.111 1.00 59.84 114 ALA A C 1
ATOM 859 O O . ALA A 1 114 ? -8.655 -13.287 -12.268 1.00 59.84 114 ALA A O 1
ATOM 860 N N . ILE A 1 115 ? -7.176 -13.544 -10.578 1.00 65.56 115 ILE A N 1
ATOM 861 C CA . ILE A 1 115 ? -5.993 -13.217 -11.365 1.00 65.56 115 ILE A CA 1
ATOM 862 C C . ILE A 1 115 ? -5.933 -14.252 -12.504 1.00 65.56 115 ILE A C 1
ATOM 864 O O . ILE A 1 115 ? -5.937 -15.454 -12.217 1.00 65.56 115 ILE A O 1
ATOM 868 N N . PRO A 1 116 ? -5.958 -13.832 -13.785 1.00 68.94 116 PRO A N 1
ATOM 869 C CA . PRO A 1 116 ? -5.927 -14.767 -14.903 1.00 68.94 116 PRO A CA 1
ATOM 870 C C . PRO A 1 116 ? -4.678 -15.651 -14.829 1.00 68.94 116 PRO A C 1
ATOM 872 O O . PRO A 1 116 ? -3.616 -15.188 -14.413 1.00 68.94 116 PRO A O 1
ATOM 875 N N . GLU A 1 117 ? -4.789 -16.919 -15.239 1.00 73.00 117 GLU A N 1
ATOM 876 C CA . GLU A 1 117 ? -3.657 -17.852 -15.189 1.00 73.00 117 GLU A CA 1
ATOM 877 C C . GLU A 1 117 ? -2.428 -17.273 -15.912 1.00 73.00 117 GLU A C 1
ATOM 879 O O . GLU A 1 117 ? -2.493 -16.900 -17.085 1.00 73.00 117 GLU A O 1
ATOM 884 N N . GLY A 1 118 ? -1.301 -17.203 -15.198 1.00 75.69 118 GLY A N 1
ATOM 885 C CA . GLY A 1 118 ? -0.031 -16.688 -15.718 1.00 75.69 118 GLY A CA 1
ATOM 886 C C . GLY A 1 118 ? 0.131 -15.165 -15.675 1.00 75.69 118 GLY A C 1
ATOM 887 O O . GLY A 1 118 ? 1.151 -14.673 -16.151 1.00 75.69 118 GLY A O 1
ATOM 888 N N . VAL A 1 119 ? -0.830 -14.413 -15.127 1.00 84.75 119 VAL A N 1
ATOM 889 C CA . VAL A 1 119 ? -0.669 -12.974 -14.875 1.00 84.75 119 VAL A CA 1
ATOM 890 C C . VAL A 1 119 ? -0.062 -12.752 -13.496 1.00 84.75 119 VAL A C 1
ATOM 892 O O . VAL A 1 119 ? -0.592 -13.215 -12.491 1.00 84.75 119 VAL A O 1
ATOM 895 N N . GLN A 1 120 ? 1.022 -11.989 -13.459 1.00 84.62 120 GLN A N 1
ATOM 896 C CA . GLN A 1 120 ? 1.722 -11.594 -12.254 1.00 84.62 120 GLN A CA 1
ATOM 897 C C . GLN A 1 120 ? 1.551 -10.098 -12.006 1.00 84.62 120 GLN A C 1
ATOM 899 O O . GLN A 1 120 ? 1.923 -9.256 -12.827 1.00 84.62 120 GLN A O 1
ATOM 904 N N . VAL A 1 121 ? 1.013 -9.772 -10.837 1.00 87.06 121 VAL A N 1
ATOM 905 C CA . VAL A 1 121 ? 0.935 -8.402 -10.335 1.00 87.06 121 VAL A CA 1
ATOM 906 C C . VAL A 1 121 ? 2.210 -8.128 -9.543 1.00 87.06 121 VAL A C 1
ATOM 908 O O . VAL A 1 121 ? 2.513 -8.837 -8.586 1.00 87.06 121 VAL A O 1
ATOM 911 N N . ILE A 1 122 ? 2.984 -7.135 -9.971 1.00 88.19 122 ILE A N 1
ATOM 912 C CA . ILE A 1 122 ? 4.286 -6.812 -9.388 1.00 88.19 122 ILE A CA 1
ATOM 913 C C . ILE A 1 122 ? 4.162 -5.496 -8.643 1.00 88.19 122 ILE A C 1
ATOM 915 O O . ILE A 1 122 ? 3.823 -4.461 -9.222 1.00 88.19 122 ILE A O 1
ATOM 919 N N . SER A 1 123 ? 4.446 -5.553 -7.350 1.00 90.88 123 SER A N 1
ATOM 920 C CA . SER A 1 123 ? 4.459 -4.396 -6.475 1.00 90.88 123 SER A CA 1
ATOM 921 C C . SER A 1 123 ? 5.840 -3.743 -6.400 1.00 90.88 123 SER A C 1
ATOM 923 O O . SER A 1 123 ? 6.849 -4.324 -6.806 1.00 90.88 123 SER A O 1
ATOM 925 N N . MET A 1 124 ? 5.887 -2.509 -5.900 1.00 92.00 124 MET A N 1
ATOM 926 C CA . MET A 1 124 ? 7.119 -1.766 -5.696 1.00 92.00 124 MET A CA 1
ATOM 927 C C . MET A 1 124 ? 7.968 -2.458 -4.622 1.00 92.00 124 MET A C 1
ATOM 929 O O . MET A 1 124 ? 7.533 -2.544 -3.470 1.00 92.00 124 MET A O 1
ATOM 933 N N . PRO A 1 125 ? 9.175 -2.941 -4.969 1.00 87.62 125 PRO A N 1
ATOM 934 C CA . PRO A 1 125 ? 9.998 -3.690 -4.038 1.00 87.62 125 PRO A CA 1
ATOM 935 C C . PRO A 1 125 ? 10.628 -2.773 -2.994 1.00 87.62 125 PRO A C 1
ATOM 937 O O . PRO A 1 125 ? 11.001 -1.628 -3.261 1.00 87.62 125 PRO A O 1
ATOM 940 N N . ARG A 1 126 ? 10.851 -3.331 -1.807 1.00 89.88 126 ARG A N 1
ATOM 941 C CA . ARG A 1 126 ? 11.690 -2.698 -0.795 1.00 89.88 126 ARG A CA 1
ATOM 942 C C . ARG A 1 126 ? 13.167 -2.881 -1.159 1.00 89.88 126 ARG A C 1
ATOM 944 O O . ARG A 1 126 ? 13.748 -3.934 -0.911 1.00 89.88 126 ARG A O 1
ATOM 951 N N . LEU A 1 127 ? 13.782 -1.845 -1.725 1.00 85.12 127 LEU A N 1
ATOM 952 C CA . LEU A 1 127 ? 15.196 -1.851 -2.136 1.00 85.12 127 LEU A CA 1
ATOM 953 C C . LEU A 1 127 ? 16.164 -1.428 -1.010 1.00 85.12 127 LEU A C 1
ATOM 955 O O . LEU A 1 127 ? 17.382 -1.487 -1.172 1.00 85.12 127 LEU A O 1
ATOM 959 N N . SER A 1 128 ? 15.639 -1.026 0.154 1.00 80.50 128 SER A N 1
ATOM 960 C CA . SER A 1 128 ? 16.416 -0.738 1.365 1.00 80.50 128 SER A CA 1
ATOM 961 C C . SER A 1 128 ? 15.600 -1.016 2.628 1.00 80.50 128 SER A C 1
ATOM 963 O O . SER A 1 128 ? 14.389 -0.814 2.630 1.00 80.50 128 SER A O 1
ATOM 965 N N . ASP A 1 129 ? 16.257 -1.407 3.724 1.00 81.44 129 ASP A N 1
ATOM 966 C CA . ASP A 1 129 ? 15.607 -1.720 5.010 1.00 81.44 129 ASP A CA 1
ATOM 967 C C . ASP A 1 129 ? 14.730 -0.575 5.551 1.00 81.44 129 ASP A C 1
ATOM 969 O O . ASP A 1 129 ? 13.784 -0.821 6.295 1.00 81.44 129 ASP A O 1
ATOM 973 N N . THR A 1 130 ? 15.033 0.670 5.168 1.00 85.00 130 THR A N 1
ATOM 974 C CA . THR A 1 130 ? 14.317 1.884 5.591 1.00 85.00 130 THR A CA 1
ATOM 975 C C . THR A 1 130 ? 13.585 2.584 4.439 1.00 85.00 130 THR A C 1
ATOM 977 O O . THR A 1 130 ? 13.361 3.789 4.514 1.00 85.00 130 THR A O 1
ATOM 980 N N . MET A 1 131 ? 13.306 1.889 3.333 1.00 85.19 131 MET A N 1
ATOM 981 C CA . MET A 1 131 ? 12.592 2.465 2.188 1.00 85.19 131 MET A CA 1
ATOM 982 C C . MET A 1 131 ? 11.079 2.391 2.411 1.00 85.19 131 MET A C 1
ATOM 984 O O . MET A 1 131 ? 10.545 1.303 2.614 1.00 85.19 131 MET A O 1
ATOM 988 N N . GLU A 1 132 ? 10.409 3.541 2.344 1.00 85.88 132 GLU A N 1
ATOM 989 C CA . GLU A 1 132 ? 8.943 3.664 2.431 1.00 85.88 132 GLU A CA 1
ATOM 990 C C . GLU A 1 132 ? 8.309 3.970 1.067 1.00 85.88 132 GLU A C 1
ATOM 992 O O . GLU A 1 132 ? 7.201 3.524 0.777 1.00 85.88 132 GLU A O 1
ATOM 997 N N . GLU A 1 133 ? 9.042 4.665 0.198 1.00 88.81 133 GLU A N 1
ATOM 998 C CA . GLU A 1 133 ? 8.635 5.012 -1.160 1.00 88.81 133 GLU A CA 1
ATOM 999 C C . GLU A 1 133 ? 9.822 4.953 -2.127 1.00 88.81 133 GLU A C 1
ATOM 1001 O O . GLU A 1 133 ? 10.987 5.055 -1.723 1.00 88.81 133 GLU A O 1
ATOM 1006 N N . GLY A 1 134 ? 9.521 4.763 -3.409 1.00 89.75 134 GLY A N 1
ATOM 1007 C CA . GLY A 1 134 ? 10.482 4.777 -4.505 1.00 89.75 134 GLY A CA 1
ATOM 1008 C C . GLY A 1 134 ? 9.943 5.551 -5.694 1.00 89.75 134 GLY A C 1
ATOM 1009 O O . GLY A 1 134 ? 8.752 5.501 -5.995 1.00 89.75 134 GLY A O 1
ATOM 1010 N N . THR A 1 135 ? 10.832 6.255 -6.384 1.00 93.38 135 THR A N 1
ATOM 1011 C CA . THR A 1 135 ? 10.513 6.983 -7.612 1.00 93.38 135 THR A CA 1
ATOM 1012 C C . THR A 1 135 ? 11.021 6.193 -8.799 1.00 93.38 135 THR A C 1
ATOM 1014 O O . THR A 1 135 ? 12.195 5.834 -8.836 1.00 93.38 135 THR A O 1
ATOM 1017 N N . VAL A 1 136 ? 10.179 5.927 -9.793 1.00 94.50 136 VAL A N 1
ATOM 1018 C CA . VAL A 1 136 ? 10.659 5.285 -11.022 1.00 94.50 136 VAL A CA 1
ATOM 1019 C C . VAL A 1 136 ? 11.423 6.324 -11.836 1.00 94.50 136 VAL A C 1
ATOM 1021 O O . VAL A 1 136 ? 10.824 7.214 -12.424 1.00 94.50 136 VAL A O 1
ATOM 1024 N N . ALA A 1 137 ? 12.749 6.238 -11.865 1.00 92.38 137 ALA A N 1
ATOM 1025 C CA . ALA A 1 137 ? 13.598 7.189 -12.573 1.00 92.38 137 ALA A CA 1
ATOM 1026 C C . ALA A 1 137 ? 13.488 7.033 -14.093 1.00 92.38 137 ALA A C 1
ATOM 1028 O O . ALA A 1 137 ? 13.417 8.036 -14.799 1.00 92.38 137 ALA A O 1
ATOM 1029 N N . SER A 1 138 ? 13.461 5.790 -14.588 1.00 94.19 138 SER A N 1
ATOM 1030 C CA . SER A 1 138 ? 13.239 5.496 -16.006 1.00 94.19 138 SER A CA 1
ATOM 1031 C C . SER A 1 138 ? 12.785 4.057 -16.230 1.00 94.19 138 SER A C 1
ATOM 1033 O O . SER A 1 138 ? 13.250 3.140 -15.555 1.00 94.19 138 SER A O 1
ATOM 1035 N N . TRP A 1 139 ? 11.893 3.848 -17.197 1.00 94.88 139 TRP A N 1
ATOM 1036 C CA . TRP A 1 139 ? 11.496 2.515 -17.653 1.00 94.88 139 TRP A CA 1
ATOM 1037 C C . TRP A 1 139 ? 12.410 2.057 -18.795 1.00 94.88 139 TRP A C 1
ATOM 1039 O O . TRP A 1 139 ? 12.537 2.731 -19.816 1.00 94.88 139 TRP A O 1
ATOM 1049 N N . LEU A 1 140 ? 13.022 0.881 -18.646 1.00 91.94 140 LEU A N 1
ATOM 1050 C CA . LEU A 1 140 ? 13.836 0.242 -19.687 1.00 91.94 140 LEU A CA 1
ATOM 1051 C C . LEU A 1 140 ? 12.997 -0.678 -20.588 1.00 91.94 140 LEU A C 1
ATOM 1053 O O . LEU A 1 140 ? 13.422 -1.013 -21.697 1.00 91.94 140 LEU A O 1
ATOM 1057 N N . LYS A 1 141 ? 11.805 -1.068 -20.123 1.00 89.38 141 LYS A N 1
ATOM 1058 C CA . LYS A 1 141 ? 10.815 -1.871 -20.852 1.00 89.38 141 LYS A CA 1
ATOM 1059 C C . LYS A 1 141 ? 9.512 -1.095 -21.024 1.00 89.38 141 LYS A C 1
ATOM 1061 O O . LYS A 1 141 ? 9.087 -0.366 -20.133 1.00 89.38 141 LYS A O 1
ATOM 1066 N N . ASN A 1 142 ? 8.862 -1.289 -22.166 1.00 90.50 142 ASN A N 1
ATOM 1067 C CA . ASN A 1 142 ? 7.599 -0.650 -22.524 1.00 90.50 142 ASN A CA 1
ATOM 1068 C C . ASN A 1 142 ? 6.449 -1.656 -22.515 1.00 90.50 142 ASN A C 1
ATOM 1070 O O . ASN A 1 142 ? 6.650 -2.865 -22.611 1.00 90.50 142 ASN A O 1
ATOM 1074 N N . ILE A 1 143 ? 5.218 -1.146 -22.445 1.00 89.12 143 ILE A N 1
ATOM 1075 C CA . ILE A 1 143 ? 4.016 -1.981 -22.531 1.00 89.12 143 ILE A CA 1
ATOM 1076 C C . ILE A 1 143 ? 4.018 -2.718 -23.877 1.00 89.12 143 ILE A C 1
ATOM 1078 O O . ILE A 1 143 ? 4.118 -2.095 -24.935 1.00 89.12 143 ILE A O 1
ATOM 1082 N N . GLY A 1 144 ? 3.889 -4.042 -23.825 1.00 86.75 144 GLY A N 1
ATOM 1083 C CA . GLY A 1 144 ? 3.988 -4.944 -24.970 1.00 86.75 144 GLY A CA 1
ATOM 1084 C C . GLY A 1 144 ? 5.374 -5.562 -25.177 1.00 86.75 144 GLY A C 1
ATOM 1085 O O . GLY A 1 144 ? 5.498 -6.471 -25.999 1.00 86.75 144 GLY A O 1
ATOM 1086 N N . ASP A 1 145 ? 6.401 -5.136 -24.436 1.00 90.12 145 ASP A N 1
ATOM 1087 C CA . ASP A 1 145 ? 7.732 -5.733 -24.534 1.00 90.12 145 ASP A CA 1
ATOM 1088 C C . ASP A 1 145 ? 7.778 -7.103 -23.848 1.00 90.12 145 ASP A C 1
ATOM 1090 O O . ASP A 1 145 ? 7.195 -7.316 -22.782 1.00 90.12 145 ASP A O 1
ATOM 1094 N N . LYS A 1 146 ? 8.521 -8.034 -24.458 1.00 91.25 146 LYS A N 1
ATOM 1095 C CA . LYS A 1 146 ? 8.827 -9.336 -23.860 1.00 91.25 146 LYS A CA 1
ATOM 1096 C C . LYS A 1 146 ? 9.849 -9.170 -22.727 1.00 91.25 146 LYS A C 1
ATOM 1098 O O . LYS A 1 146 ? 10.835 -8.434 -22.863 1.00 91.25 146 LYS A O 1
ATOM 1103 N N . ILE A 1 147 ? 9.606 -9.888 -21.638 1.00 92.31 147 ILE A N 1
ATOM 1104 C CA . ILE A 1 147 ? 10.395 -9.912 -20.411 1.00 92.31 147 ILE A CA 1
ATOM 1105 C C . ILE A 1 147 ? 10.826 -11.348 -20.138 1.00 92.31 147 ILE A C 1
ATOM 1107 O O . ILE A 1 147 ? 10.015 -12.277 -20.211 1.00 92.31 147 ILE A O 1
ATOM 1111 N N . GLU A 1 148 ? 12.104 -11.508 -19.827 1.00 90.06 148 GLU A N 1
ATOM 1112 C CA . GLU A 1 148 ? 12.703 -12.760 -19.372 1.00 90.06 148 GLU A CA 1
ATOM 1113 C C . GLU A 1 148 ? 13.153 -12.619 -17.908 1.00 90.06 148 GLU A C 1
ATOM 1115 O O . GLU A 1 148 ? 13.326 -11.509 -17.403 1.00 90.06 148 GLU A O 1
ATOM 1120 N N . GLU A 1 149 ? 13.312 -13.740 -17.204 1.00 89.38 149 GLU A N 1
ATOM 1121 C CA . GLU A 1 149 ? 13.855 -13.731 -15.842 1.00 89.38 149 GLU A CA 1
ATOM 1122 C C . GLU A 1 149 ? 15.269 -13.118 -15.844 1.00 89.38 149 GLU A C 1
ATOM 1124 O O . GLU A 1 149 ? 16.127 -13.506 -16.640 1.00 89.38 149 GLU A O 1
ATOM 1129 N N . GLY A 1 150 ? 15.496 -12.138 -14.971 1.00 88.50 150 GLY A N 1
ATOM 1130 C CA . GLY A 1 150 ? 16.724 -11.345 -14.897 1.00 88.50 150 GLY A CA 1
ATOM 1131 C C . GLY A 1 150 ? 16.753 -10.105 -15.800 1.00 88.50 150 GLY A C 1
ATOM 1132 O O . GLY A 1 150 ? 17.731 -9.357 -15.758 1.00 88.50 150 GLY A O 1
ATOM 1133 N N . ASP A 1 151 ? 15.716 -9.840 -16.604 1.00 92.69 151 ASP A N 1
ATOM 1134 C CA . ASP A 1 151 ? 15.641 -8.596 -17.377 1.00 92.69 151 ASP A CA 1
ATOM 1135 C C . ASP A 1 151 ? 15.431 -7.385 -16.460 1.00 92.69 151 ASP A C 1
ATOM 1137 O O . ASP A 1 151 ? 14.540 -7.375 -15.610 1.00 92.69 151 ASP A O 1
ATOM 1141 N N . ILE A 1 152 ? 16.188 -6.312 -16.699 1.00 92.94 152 ILE A N 1
ATOM 1142 C CA . ILE A 1 152 ? 15.995 -5.029 -16.016 1.00 92.94 152 ILE A CA 1
ATOM 1143 C C . ILE A 1 152 ? 14.782 -4.316 -16.622 1.00 92.94 152 ILE A C 1
ATOM 1145 O O . ILE A 1 152 ? 14.742 -4.039 -17.825 1.00 92.94 152 ILE A O 1
ATOM 1149 N N . LEU A 1 153 ? 13.795 -4.012 -15.781 1.00 92.62 153 LEU A N 1
ATOM 1150 C CA . LEU A 1 153 ? 12.535 -3.386 -16.179 1.00 92.62 153 LEU A CA 1
ATOM 1151 C C . LEU A 1 153 ? 12.572 -1.866 -16.048 1.00 92.62 153 LEU A C 1
ATOM 1153 O O . LEU A 1 153 ? 12.104 -1.162 -16.945 1.00 92.62 153 LEU A O 1
ATOM 1157 N N . ALA A 1 154 ? 13.118 -1.368 -14.941 1.00 93.38 154 ALA A N 1
ATOM 1158 C CA . ALA A 1 154 ? 13.150 0.049 -14.608 1.00 93.38 154 ALA A CA 1
ATOM 1159 C C . ALA A 1 154 ? 14.321 0.384 -13.675 1.00 93.38 154 ALA A C 1
ATOM 1161 O O . ALA A 1 154 ? 14.825 -0.477 -12.957 1.00 93.38 154 ALA A O 1
ATOM 1162 N N . GLU A 1 155 ? 14.718 1.649 -13.655 1.00 93.69 155 GLU A N 1
ATOM 1163 C CA . GLU A 1 155 ? 15.570 2.228 -12.620 1.00 93.69 155 GLU A CA 1
ATOM 1164 C C . GLU A 1 155 ? 14.679 2.866 -11.551 1.00 93.69 155 GLU A C 1
ATOM 1166 O O . GLU A 1 155 ? 13.844 3.716 -11.858 1.00 93.69 155 GLU A O 1
ATOM 1171 N N . ILE A 1 156 ? 14.851 2.459 -10.295 1.00 93.31 156 ILE A N 1
ATOM 1172 C CA . ILE A 1 156 ? 14.116 2.983 -9.144 1.00 93.31 156 ILE A CA 1
ATOM 1173 C C . ILE A 1 156 ? 15.072 3.827 -8.304 1.00 93.31 156 ILE A C 1
ATOM 1175 O O . ILE A 1 156 ? 16.070 3.341 -7.769 1.00 93.31 156 ILE A O 1
ATOM 1179 N N . GLU A 1 157 ? 14.763 5.111 -8.191 1.00 92.56 157 GLU A N 1
ATOM 1180 C CA . GLU A 1 157 ? 15.435 6.053 -7.314 1.00 92.56 157 GLU A CA 1
ATOM 1181 C C . GLU A 1 157 ? 14.835 5.995 -5.908 1.00 92.56 157 GLU A C 1
ATOM 1183 O O . GLU A 1 157 ? 13.622 6.052 -5.703 1.00 92.56 157 GLU A O 1
ATOM 1188 N N . THR A 1 158 ? 15.721 5.888 -4.928 1.00 91.00 158 THR A N 1
ATOM 1189 C CA . THR A 1 158 ? 15.411 5.926 -3.499 1.00 91.00 158 THR A CA 1
ATOM 1190 C C . THR A 1 158 ? 16.198 7.064 -2.849 1.00 91.00 158 THR A C 1
ATOM 1192 O O . THR A 1 158 ? 17.154 7.574 -3.433 1.00 91.00 158 THR A O 1
ATOM 1195 N N . ASP A 1 159 ? 15.897 7.396 -1.591 1.00 87.69 159 ASP A N 1
ATOM 1196 C CA . ASP A 1 159 ? 16.675 8.375 -0.805 1.00 87.69 159 ASP A CA 1
ATOM 1197 C C . ASP A 1 159 ? 18.180 8.025 -0.700 1.00 87.69 159 ASP A C 1
ATOM 1199 O O . ASP A 1 159 ? 19.022 8.887 -0.438 1.00 87.69 159 ASP A O 1
ATOM 1203 N N . LYS A 1 160 ? 18.560 6.753 -0.890 1.00 86.69 160 LYS A N 1
ATOM 1204 C CA . LYS A 1 160 ? 19.954 6.302 -0.729 1.00 86.69 160 LYS A CA 1
ATOM 1205 C C . LYS A 1 160 ? 20.691 6.072 -2.036 1.00 86.69 160 LYS A C 1
ATOM 1207 O O . LYS A 1 160 ? 21.899 6.314 -2.088 1.00 86.69 160 LYS A O 1
ATOM 1212 N N . ALA A 1 161 ? 20.004 5.562 -3.048 1.00 88.06 161 ALA A N 1
ATOM 1213 C CA . ALA A 1 161 ? 20.603 5.190 -4.320 1.00 88.06 161 ALA A CA 1
ATOM 1214 C C . ALA A 1 161 ? 19.540 5.005 -5.404 1.00 88.06 161 ALA A C 1
ATOM 1216 O O . ALA A 1 161 ? 18.383 4.705 -5.112 1.00 88.06 161 ALA A O 1
ATOM 1217 N N . THR A 1 162 ? 19.979 5.093 -6.653 1.00 91.44 162 THR A N 1
ATOM 1218 C CA . THR A 1 162 ? 19.251 4.548 -7.798 1.00 91.44 162 THR A CA 1
ATOM 1219 C C . THR A 1 162 ? 19.643 3.085 -7.963 1.00 91.44 162 THR A C 1
ATOM 1221 O O . THR A 1 162 ? 20.834 2.761 -7.974 1.00 91.44 162 THR A O 1
ATOM 1224 N N . MET A 1 163 ? 18.653 2.205 -8.051 1.00 92.31 163 MET A N 1
ATOM 1225 C CA . MET A 1 163 ? 18.839 0.766 -8.208 1.00 92.31 163 MET A CA 1
ATOM 1226 C C . MET A 1 163 ? 18.058 0.258 -9.414 1.00 92.31 163 MET A C 1
ATOM 1228 O O . MET A 1 163 ? 16.985 0.759 -9.736 1.00 92.31 163 MET A O 1
ATOM 1232 N N . GLU A 1 164 ? 18.605 -0.750 -10.078 1.00 92.75 164 GLU A N 1
ATOM 1233 C CA . GLU A 1 164 ? 17.959 -1.425 -11.200 1.00 92.75 164 GLU A CA 1
ATOM 1234 C C . GLU A 1 164 ? 16.958 -2.453 -10.656 1.00 92.75 164 GLU A C 1
ATOM 1236 O O . GLU A 1 164 ? 17.285 -3.242 -9.767 1.00 92.75 164 GLU A O 1
ATOM 1241 N N . PHE A 1 165 ? 15.730 -2.431 -11.171 1.00 92.62 165 PHE A N 1
ATOM 1242 C CA . PHE A 1 165 ? 14.702 -3.411 -10.845 1.00 92.62 165 PHE A CA 1
ATOM 1243 C C . PHE A 1 165 ? 14.705 -4.536 -11.879 1.00 92.62 165 PHE A C 1
ATOM 1245 O O . PHE A 1 165 ? 14.314 -4.328 -13.031 1.00 92.62 165 PHE A O 1
ATOM 1252 N N . GLU A 1 166 ? 15.148 -5.720 -11.460 1.00 92.00 166 GLU A N 1
ATOM 1253 C CA . GLU A 1 166 ? 15.134 -6.941 -12.267 1.00 92.00 166 GLU A CA 1
ATOM 1254 C C . GLU A 1 166 ? 13.808 -7.705 -12.128 1.00 92.00 166 GLU A C 1
ATOM 1256 O O . GLU A 1 166 ? 13.208 -7.768 -11.053 1.00 92.00 166 GLU A O 1
ATOM 1261 N N . SER A 1 167 ? 13.344 -8.297 -13.229 1.00 88.62 167 SER A N 1
ATOM 1262 C CA . SER A 1 167 ? 12.174 -9.172 -13.234 1.00 88.62 167 SER A CA 1
ATOM 1263 C C . SER A 1 167 ? 12.538 -10.577 -12.769 1.00 88.62 167 SER A C 1
ATOM 1265 O O . SER A 1 167 ? 13.429 -11.204 -13.334 1.00 88.62 167 SER A O 1
ATOM 1267 N N . PHE A 1 168 ? 11.774 -11.128 -11.829 1.00 88.19 168 PHE A N 1
ATOM 1268 C CA . PHE A 1 168 ? 11.823 -12.558 -11.480 1.00 88.19 168 PHE A CA 1
ATOM 1269 C C . PHE A 1 168 ? 10.849 -13.408 -12.306 1.00 88.19 168 PHE A C 1
ATOM 1271 O O . PHE A 1 168 ? 10.769 -14.621 -12.135 1.00 88.19 168 PHE A O 1
ATOM 1278 N N . TYR A 1 169 ? 10.071 -12.766 -13.177 1.00 87.25 169 TYR A N 1
ATOM 1279 C CA . TYR A 1 169 ? 8.994 -13.388 -13.935 1.00 87.25 169 TYR A CA 1
ATOM 1280 C C . TYR A 1 169 ? 9.237 -13.240 -15.433 1.00 87.25 169 TYR A C 1
ATOM 1282 O O . TYR A 1 169 ? 9.791 -12.238 -15.890 1.00 87.25 169 TYR A O 1
ATOM 1290 N N . GLU A 1 170 ? 8.765 -14.218 -16.201 1.00 88.56 170 GLU A N 1
ATOM 1291 C CA . GLU A 1 170 ? 8.762 -14.182 -17.661 1.00 88.56 170 GLU A CA 1
ATOM 1292 C C . GLU A 1 170 ? 7.368 -13.839 -18.200 1.00 88.56 170 GLU A C 1
ATOM 1294 O O . GLU A 1 170 ? 6.346 -14.223 -17.629 1.00 88.56 170 GLU A O 1
ATOM 1299 N N . GLY A 1 171 ? 7.312 -13.113 -19.316 1.00 90.50 171 GLY A N 1
ATOM 1300 C CA . GLY A 1 171 ? 6.044 -12.751 -19.946 1.00 90.50 171 GLY A CA 1
ATOM 1301 C C . GLY A 1 171 ? 6.144 -11.518 -20.832 1.00 90.50 171 GLY A C 1
ATOM 1302 O O . GLY A 1 171 ? 7.185 -11.230 -21.419 1.00 90.50 171 GLY A O 1
ATOM 1303 N N . VAL A 1 172 ? 5.038 -10.797 -20.954 1.00 90.44 172 VAL A N 1
ATOM 1304 C CA . VAL A 1 172 ? 4.940 -9.506 -21.640 1.00 90.44 172 VAL A CA 1
ATOM 1305 C C . VAL A 1 172 ? 4.543 -8.446 -20.619 1.00 90.44 172 VAL A C 1
ATOM 1307 O O . VAL A 1 172 ? 3.706 -8.716 -19.759 1.00 90.44 172 VAL A O 1
ATOM 1310 N N . LEU A 1 173 ? 5.120 -7.243 -20.704 1.00 88.88 173 LEU A N 1
ATOM 1311 C CA . LEU A 1 173 ? 4.698 -6.107 -19.880 1.00 88.88 173 LEU A CA 1
ATOM 1312 C C . LEU A 1 173 ? 3.283 -5.685 -20.302 1.00 88.88 173 LEU A C 1
ATOM 1314 O O . LEU A 1 173 ? 3.094 -5.142 -21.390 1.00 88.88 173 LEU A O 1
ATOM 1318 N N . LEU A 1 174 ? 2.277 -5.941 -19.471 1.00 86.81 174 LEU A N 1
ATOM 1319 C CA . LEU A 1 174 ? 0.875 -5.671 -19.807 1.00 86.81 174 LEU A CA 1
ATOM 1320 C C . LEU A 1 174 ? 0.424 -4.286 -19.336 1.00 86.81 174 LEU A C 1
ATOM 1322 O O . LEU A 1 174 ? -0.439 -3.674 -19.965 1.00 86.81 174 LEU A O 1
ATOM 1326 N N . TYR A 1 175 ? 1.000 -3.782 -18.243 1.00 88.12 175 TYR A N 1
ATOM 1327 C CA . TYR A 1 175 ? 0.599 -2.506 -17.654 1.00 88.12 175 TYR A CA 1
ATOM 1328 C C . TYR A 1 175 ? 1.712 -1.879 -16.814 1.00 88.12 175 TYR A C 1
ATOM 1330 O O . TYR A 1 175 ? 2.418 -2.587 -16.102 1.00 88.12 175 TYR A O 1
ATOM 1338 N N . ILE A 1 176 ? 1.825 -0.550 -16.846 1.00 89.12 176 ILE A N 1
ATOM 1339 C CA . ILE A 1 176 ? 2.699 0.234 -15.964 1.00 89.12 176 ILE A CA 1
ATOM 1340 C C . ILE A 1 176 ? 1.807 0.965 -14.958 1.00 89.12 176 ILE A C 1
ATOM 1342 O O . ILE A 1 176 ? 0.963 1.767 -15.355 1.00 89.12 176 ILE A O 1
ATOM 1346 N N . GLY A 1 177 ? 1.975 0.647 -13.674 1.00 85.19 177 GLY A N 1
ATOM 1347 C CA . GLY A 1 177 ? 1.220 1.243 -12.571 1.00 85.19 177 GLY A CA 1
ATOM 1348 C C . GLY A 1 177 ? 1.797 2.559 -12.076 1.00 85.19 177 GLY A C 1
ATOM 1349 O O . GLY A 1 177 ? 1.020 3.452 -11.754 1.00 85.19 177 GLY A O 1
ATOM 1350 N N . VAL A 1 178 ? 3.127 2.688 -12.095 1.00 86.50 178 VAL A N 1
ATOM 1351 C CA . VAL A 1 178 ? 3.858 3.899 -11.692 1.00 86.50 178 VAL A CA 1
ATOM 1352 C C . VAL A 1 178 ? 4.640 4.424 -12.890 1.00 86.50 178 VAL A C 1
ATOM 1354 O O . VAL A 1 178 ? 5.486 3.719 -13.451 1.00 86.50 178 VAL A O 1
ATOM 1357 N N . GLY A 1 179 ? 4.330 5.646 -13.318 1.00 88.44 179 GLY A N 1
ATOM 1358 C CA . GLY A 1 179 ? 4.972 6.276 -14.466 1.00 88.44 179 GLY A CA 1
ATOM 1359 C C . GLY A 1 179 ? 6.436 6.651 -14.221 1.00 88.44 179 GLY A C 1
ATOM 1360 O O . GLY A 1 179 ? 6.915 6.713 -13.094 1.00 88.44 179 GLY A O 1
ATOM 1361 N N . GLU A 1 180 ? 7.157 6.946 -15.302 1.00 91.38 180 GLU A N 1
ATOM 1362 C CA . GLU A 1 180 ? 8.491 7.546 -15.208 1.00 91.38 180 GLU A CA 1
ATOM 1363 C C . GLU A 1 180 ? 8.415 8.929 -14.532 1.00 91.38 180 GLU A C 1
ATOM 1365 O O . GLU A 1 180 ? 7.611 9.782 -14.912 1.00 91.38 180 GLU A O 1
ATOM 1370 N N . GLY A 1 181 ? 9.258 9.144 -13.525 1.00 89.38 181 GLY A N 1
ATOM 1371 C CA . GLY A 1 181 ? 9.279 10.314 -12.650 1.00 89.38 181 GLY A CA 1
ATOM 1372 C C . GLY A 1 181 ? 8.227 10.306 -11.536 1.00 89.38 181 GLY A C 1
ATOM 1373 O O . GLY A 1 181 ? 8.172 11.268 -10.770 1.00 89.38 181 GLY A O 1
ATOM 1374 N N . GLU A 1 182 ? 7.394 9.267 -11.440 1.00 86.62 182 GLU A N 1
ATOM 1375 C CA . GLU A 1 182 ? 6.358 9.137 -10.415 1.00 86.62 182 GLU A CA 1
ATOM 1376 C C . GLU A 1 182 ? 6.868 8.325 -9.218 1.00 86.62 182 GLU A C 1
ATOM 1378 O O . GLU A 1 182 ? 7.652 7.382 -9.366 1.00 86.62 182 GLU A O 1
ATOM 1383 N N . SER A 1 183 ? 6.428 8.716 -8.024 1.00 87.75 183 SER A N 1
ATOM 1384 C CA . SER A 1 183 ? 6.760 8.052 -6.765 1.00 87.75 183 SER A CA 1
ATOM 1385 C C . SER A 1 183 ? 5.594 7.198 -6.300 1.00 87.75 183 SER A C 1
ATOM 1387 O O . SER A 1 183 ? 4.438 7.608 -6.402 1.00 87.75 183 SER A O 1
ATOM 1389 N N . ALA A 1 184 ? 5.895 6.028 -5.750 1.00 87.19 184 ALA A N 1
ATOM 1390 C CA . ALA A 1 184 ? 4.896 5.182 -5.124 1.00 87.19 184 ALA A CA 1
ATOM 1391 C C . ALA A 1 184 ? 5.428 4.572 -3.825 1.00 87.19 184 ALA A C 1
ATOM 1393 O O . ALA A 1 184 ? 6.636 4.494 -3.602 1.00 87.19 184 ALA A O 1
ATOM 1394 N N . LYS A 1 185 ? 4.514 4.163 -2.943 1.00 90.12 185 LYS A N 1
ATOM 1395 C CA . LYS A 1 185 ? 4.874 3.498 -1.685 1.00 90.12 185 LYS A CA 1
ATOM 1396 C C . LYS A 1 185 ? 5.362 2.076 -1.966 1.00 90.12 185 LYS A C 1
ATOM 1398 O O . LYS A 1 185 ? 4.944 1.454 -2.946 1.00 90.12 185 LYS A O 1
ATOM 1403 N N . VAL A 1 186 ? 6.208 1.541 -1.092 1.00 87.06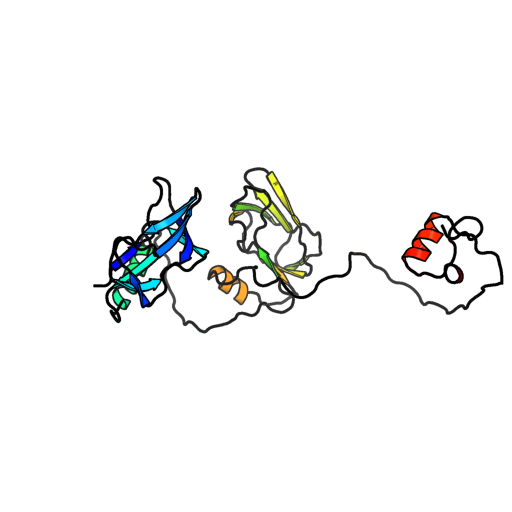 186 VAL A N 1
ATOM 1404 C CA . VAL A 1 186 ? 6.531 0.106 -1.104 1.00 87.06 186 VAL A CA 1
ATOM 1405 C C . VAL A 1 186 ? 5.230 -0.710 -1.071 1.00 87.06 186 VAL A C 1
ATOM 1407 O O . VAL A 1 186 ? 4.236 -0.278 -0.491 1.00 87.06 186 VAL A O 1
ATOM 1410 N N . ASP A 1 187 ? 5.225 -1.846 -1.766 1.00 85.56 187 ASP A N 1
ATOM 1411 C CA . ASP A 1 187 ? 4.077 -2.748 -1.934 1.00 85.56 187 ASP A CA 1
ATOM 1412 C C . ASP A 1 187 ? 2.919 -2.225 -2.815 1.00 85.56 187 ASP A C 1
ATOM 1414 O O . ASP A 1 187 ? 2.005 -2.983 -3.145 1.00 85.56 187 ASP A O 1
ATOM 1418 N N . SER A 1 188 ? 2.977 -0.983 -3.309 1.00 86.44 188 SER A N 1
ATOM 1419 C CA . SER A 1 188 ? 2.024 -0.476 -4.317 1.00 86.44 188 SER A CA 1
ATOM 1420 C C . SER A 1 188 ? 2.244 -1.099 -5.703 1.00 86.44 188 SER A C 1
ATOM 1422 O O . SER A 1 188 ? 3.341 -1.562 -6.001 1.00 86.44 188 SER A O 1
ATOM 1424 N N . LEU A 1 189 ? 1.234 -1.121 -6.582 1.00 89.62 189 LEU A N 1
ATOM 1425 C CA . LEU A 1 189 ? 1.365 -1.700 -7.928 1.00 89.62 189 LEU A CA 1
ATOM 1426 C C . LEU A 1 189 ? 2.389 -0.948 -8.769 1.00 89.62 189 LEU A C 1
ATOM 1428 O O . LEU A 1 189 ? 2.136 0.168 -9.214 1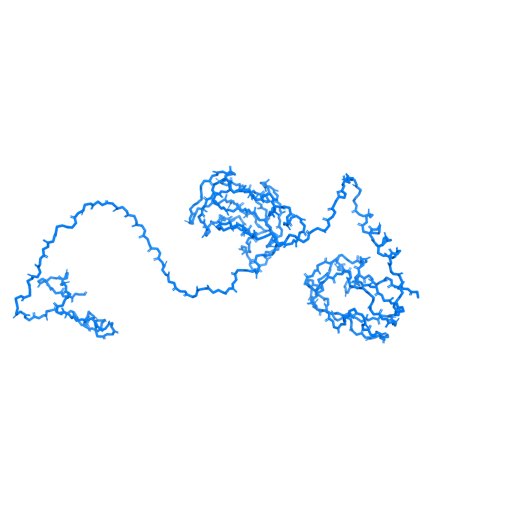.00 89.62 189 LEU A O 1
ATOM 1432 N N . LEU A 1 190 ? 3.482 -1.625 -9.099 1.00 88.94 190 LEU A N 1
ATOM 1433 C CA . LEU A 1 190 ? 4.494 -1.115 -10.009 1.00 88.94 190 LEU A CA 1
ATOM 1434 C C . LEU A 1 190 ? 4.148 -1.459 -11.461 1.00 88.94 190 LEU A C 1
ATOM 1436 O O . LEU A 1 190 ? 4.123 -0.585 -12.328 1.00 88.94 190 LEU A O 1
ATOM 1440 N N . THR A 1 191 ? 3.865 -2.733 -11.740 1.00 90.31 191 THR A N 1
ATOM 1441 C CA . THR A 1 191 ? 3.574 -3.221 -13.094 1.00 90.31 191 THR A CA 1
ATOM 1442 C C . THR A 1 191 ? 2.827 -4.556 -13.078 1.00 90.31 191 THR A C 1
ATOM 1444 O O . THR A 1 191 ? 2.733 -5.219 -12.049 1.00 90.31 191 THR A O 1
ATOM 1447 N N . ILE A 1 192 ? 2.263 -4.954 -14.218 1.00 89.75 192 ILE A N 1
ATOM 1448 C CA . ILE A 1 192 ? 1.644 -6.266 -14.418 1.00 89.75 192 ILE A CA 1
ATOM 1449 C C . ILE A 1 192 ? 2.335 -6.945 -15.598 1.00 89.75 192 ILE A C 1
ATOM 1451 O O . ILE A 1 192 ? 2.420 -6.366 -16.685 1.00 89.75 192 ILE A O 1
ATOM 1455 N N . ILE A 1 193 ? 2.790 -8.179 -15.390 1.00 89.25 193 ILE A N 1
ATOM 1456 C CA . ILE A 1 193 ? 3.399 -9.036 -16.413 1.00 89.25 193 ILE A CA 1
ATOM 1457 C C . ILE A 1 193 ? 2.480 -10.227 -16.662 1.00 89.25 193 ILE A C 1
ATOM 1459 O O . ILE A 1 193 ? 1.853 -10.733 -15.740 1.00 89.25 193 ILE A O 1
ATOM 1463 N N . GLY A 1 194 ? 2.375 -10.694 -17.901 1.00 89.81 194 GLY A N 1
ATOM 1464 C CA . GLY A 1 194 ? 1.624 -11.912 -18.193 1.00 89.81 194 GLY A CA 1
ATOM 1465 C C . GLY A 1 194 ? 1.637 -12.291 -19.671 1.00 89.81 194 GLY A C 1
ATOM 1466 O O . GLY A 1 194 ? 2.442 -11.758 -20.438 1.00 89.81 194 GLY A O 1
ATOM 1467 N N . PRO A 1 195 ? 0.760 -13.211 -20.101 1.00 85.81 195 PRO A N 1
ATOM 1468 C CA . PRO A 1 195 ? 0.697 -13.655 -21.488 1.00 85.81 195 PRO A CA 1
ATOM 1469 C C . PRO A 1 195 ? 0.277 -12.518 -22.429 1.00 85.81 195 PRO A C 1
ATOM 1471 O O . PRO A 1 195 ? -0.583 -11.702 -22.085 1.00 85.81 195 PRO A O 1
ATOM 1474 N N . GLU A 1 196 ? 0.836 -12.488 -23.641 1.00 85.56 196 GLU A N 1
ATOM 1475 C CA . GLU A 1 196 ? 0.504 -11.484 -24.660 1.00 85.56 196 GLU A CA 1
ATOM 1476 C C . GLU A 1 196 ? -1.009 -11.428 -24.935 1.00 85.56 196 GLU A C 1
ATOM 1478 O O . GLU A 1 196 ? -1.665 -12.454 -25.122 1.00 85.56 196 GLU A O 1
ATOM 1483 N N . GLY A 1 197 ? -1.568 -10.216 -24.986 1.00 76.56 197 GLY A N 1
ATOM 1484 C CA . GLY A 1 197 ? -2.988 -10.000 -25.276 1.00 76.56 197 GLY A CA 1
ATOM 1485 C C . GLY A 1 197 ? -3.934 -10.278 -24.104 1.00 76.56 197 GLY A C 1
ATOM 1486 O O . GLY A 1 197 ? -5.149 -10.250 -24.301 1.00 76.56 197 GLY A O 1
ATOM 1487 N N . THR A 1 198 ? -3.405 -10.526 -22.901 1.00 80.69 198 THR A N 1
ATOM 1488 C CA . THR A 1 198 ? -4.222 -10.667 -21.691 1.00 80.69 198 THR A CA 1
ATOM 1489 C C . THR A 1 198 ? -4.753 -9.309 -21.246 1.00 80.69 198 THR A C 1
ATOM 1491 O O . THR A 1 198 ? -3.989 -8.362 -21.062 1.00 80.69 198 THR A O 1
ATOM 1494 N N . ASP A 1 199 ? -6.071 -9.212 -21.069 1.00 79.00 199 ASP A N 1
ATOM 1495 C CA . ASP A 1 199 ? -6.713 -8.002 -20.564 1.00 79.00 199 ASP A CA 1
ATOM 1496 C C . ASP A 1 199 ? -6.559 -7.925 -19.041 1.00 79.00 199 ASP A C 1
ATOM 1498 O O . ASP A 1 199 ? -7.096 -8.748 -18.299 1.00 79.00 199 ASP A O 1
ATOM 1502 N N . VAL A 1 200 ? -5.810 -6.922 -18.587 1.00 78.88 200 VAL A N 1
ATOM 1503 C CA . VAL A 1 200 ? -5.532 -6.663 -17.169 1.00 78.88 200 VAL A CA 1
ATOM 1504 C C . VAL A 1 200 ? -6.330 -5.479 -16.629 1.00 78.88 200 VAL A C 1
ATOM 1506 O O . VAL A 1 200 ? -6.124 -5.077 -15.488 1.00 78.88 200 VAL A O 1
ATOM 1509 N N . SER A 1 201 ? -7.274 -4.928 -17.400 1.00 76.75 201 SER A N 1
ATOM 1510 C CA . SER A 1 201 ? -8.064 -3.756 -16.996 1.00 76.75 201 SER A CA 1
ATOM 1511 C C . SER A 1 201 ? -8.796 -3.987 -15.672 1.00 76.75 201 SER A C 1
ATOM 1513 O O . SER A 1 201 ? -8.844 -3.093 -14.835 1.00 76.75 201 SER A O 1
ATOM 1515 N N . ALA A 1 202 ? -9.292 -5.206 -15.438 1.00 71.06 202 ALA A N 1
ATOM 1516 C CA . ALA A 1 202 ? -9.942 -5.579 -14.183 1.00 71.06 202 ALA A CA 1
ATOM 1517 C C . ALA A 1 202 ? -8.976 -5.577 -12.981 1.00 71.06 202 ALA A C 1
ATOM 1519 O O . ALA A 1 202 ? -9.374 -5.198 -11.884 1.00 71.06 202 ALA A O 1
ATOM 1520 N N . LEU A 1 203 ? -7.702 -5.929 -13.191 1.00 70.25 203 LEU A N 1
ATOM 1521 C CA . LEU A 1 203 ? -6.645 -5.863 -12.173 1.00 70.25 203 LEU A CA 1
ATOM 1522 C C . LEU A 1 203 ? -6.193 -4.416 -11.935 1.00 70.25 203 LEU A C 1
ATOM 1524 O O . LEU A 1 203 ? -5.933 -4.008 -10.813 1.00 70.25 203 LEU A O 1
ATOM 1528 N N . VAL A 1 204 ? -6.142 -3.588 -12.974 1.00 72.69 204 VAL A N 1
ATOM 1529 C CA . VAL A 1 204 ? -5.825 -2.163 -12.806 1.00 72.69 204 VAL A CA 1
ATOM 1530 C C . VAL A 1 204 ? -6.925 -1.452 -12.014 1.00 72.69 204 VAL A C 1
ATOM 1532 O O . VAL A 1 204 ? -6.627 -0.660 -11.120 1.00 72.69 204 VAL A O 1
ATOM 1535 N N . THR A 1 205 ? -8.193 -1.754 -12.304 1.00 65.75 205 THR A N 1
ATOM 1536 C CA . THR A 1 205 ? -9.339 -1.208 -11.567 1.00 65.75 205 THR A CA 1
ATOM 1537 C C . THR A 1 205 ? -9.378 -1.726 -10.134 1.00 65.75 205 THR A C 1
ATOM 1539 O O . THR A 1 205 ? -9.439 -0.918 -9.215 1.00 65.75 205 THR A O 1
ATOM 1542 N N . ALA A 1 206 ? -9.235 -3.037 -9.924 1.00 63.31 206 ALA A N 1
ATOM 1543 C CA . ALA A 1 206 ? -9.238 -3.605 -8.580 1.00 63.31 206 ALA A CA 1
ATOM 1544 C C . ALA A 1 206 ? -8.036 -3.138 -7.734 1.00 63.31 206 ALA A C 1
ATOM 1546 O O . ALA A 1 206 ? -8.164 -3.030 -6.517 1.00 63.31 206 ALA A O 1
ATOM 1547 N N . HIS A 1 207 ? -6.892 -2.791 -8.344 1.00 64.75 207 HIS A N 1
ATOM 1548 C CA . HIS A 1 207 ? -5.771 -2.190 -7.613 1.00 64.75 207 HIS A CA 1
ATOM 1549 C C . HIS A 1 207 ? -6.025 -0.722 -7.264 1.00 64.75 207 HIS A C 1
ATOM 1551 O O . HIS A 1 207 ? -5.760 -0.310 -6.139 1.00 64.75 207 HIS A O 1
ATOM 1557 N N . LYS A 1 208 ? -6.594 0.065 -8.187 1.00 58.84 208 LYS A N 1
ATOM 1558 C CA . LYS A 1 208 ? -7.030 1.442 -7.892 1.00 58.84 208 LYS A CA 1
ATOM 1559 C C . LYS A 1 208 ? -8.115 1.502 -6.814 1.00 58.84 208 LYS A C 1
ATOM 1561 O O . LYS A 1 208 ? -8.222 2.507 -6.123 1.00 58.84 208 LYS A O 1
ATOM 1566 N N . GLU A 1 209 ? -8.885 0.431 -6.663 1.00 49.09 209 GLU A N 1
ATOM 1567 C CA . GLU A 1 209 ? -9.896 0.246 -5.619 1.00 49.09 209 GLU A CA 1
ATOM 1568 C C . GLU A 1 209 ? -9.338 -0.444 -4.354 1.00 49.09 209 GLU A C 1
ATOM 1570 O O . GLU A 1 209 ? -10.109 -0.832 -3.480 1.00 49.09 209 GLU A O 1
ATOM 1575 N N . GLY A 1 210 ? -8.013 -0.624 -4.236 1.00 52.75 210 GLY A N 1
ATOM 1576 C CA . GLY A 1 210 ? -7.357 -1.161 -3.032 1.00 52.75 210 GLY A CA 1
ATOM 1577 C C . GLY A 1 210 ? -7.655 -2.636 -2.729 1.00 52.75 210 GLY A C 1
ATOM 1578 O O . GLY A 1 210 ? -7.451 -3.091 -1.610 1.00 52.75 210 GLY A O 1
ATOM 1579 N N . THR A 1 211 ? -8.157 -3.394 -3.708 1.00 40.41 211 THR A N 1
ATOM 1580 C CA . THR A 1 211 ? -8.725 -4.744 -3.516 1.00 40.41 211 THR A CA 1
ATOM 1581 C C . THR A 1 211 ? -7.753 -5.876 -3.892 1.00 40.41 211 THR A C 1
ATOM 1583 O O . THR A 1 211 ? -8.090 -7.050 -3.770 1.00 40.41 211 THR A O 1
ATOM 1586 N N . ILE A 1 212 ? -6.527 -5.559 -4.324 1.00 45.06 212 ILE A N 1
ATOM 1587 C CA . ILE A 1 212 ? -5.496 -6.563 -4.646 1.00 45.06 212 ILE A CA 1
ATOM 1588 C C . ILE A 1 212 ? -4.244 -6.293 -3.825 1.00 45.06 212 ILE A C 1
ATOM 1590 O O . ILE A 1 212 ? -3.523 -5.328 -4.074 1.00 45.06 212 ILE A O 1
ATOM 1594 N N . SER A 1 213 ? -4.006 -7.184 -2.868 1.00 43.69 213 SER A N 1
ATOM 1595 C CA . SER A 1 213 ? -2.747 -7.333 -2.151 1.00 43.69 213 SER A CA 1
ATOM 1596 C C . SER A 1 213 ? -2.063 -8.605 -2.654 1.00 43.69 213 SER A C 1
ATOM 1598 O O . SER A 1 213 ? -2.725 -9.630 -2.833 1.00 43.69 213 SER A O 1
ATOM 1600 N N . SER A 1 214 ? -0.748 -8.556 -2.885 1.00 46.69 214 SER A N 1
ATOM 1601 C CA . SER A 1 214 ? 0.057 -9.705 -3.341 1.00 46.69 214 SER A CA 1
ATOM 1602 C C . SER A 1 214 ? 0.132 -10.862 -2.330 1.00 46.69 214 SER A C 1
ATOM 1604 O O . SER A 1 214 ? 0.751 -11.883 -2.617 1.00 46.69 214 SER A O 1
ATOM 1606 N N . ASP A 1 215 ? -0.524 -10.755 -1.173 1.00 38.12 215 ASP A N 1
ATOM 1607 C CA . ASP A 1 215 ? -0.383 -11.695 -0.055 1.00 38.12 215 ASP A CA 1
ATOM 1608 C C . 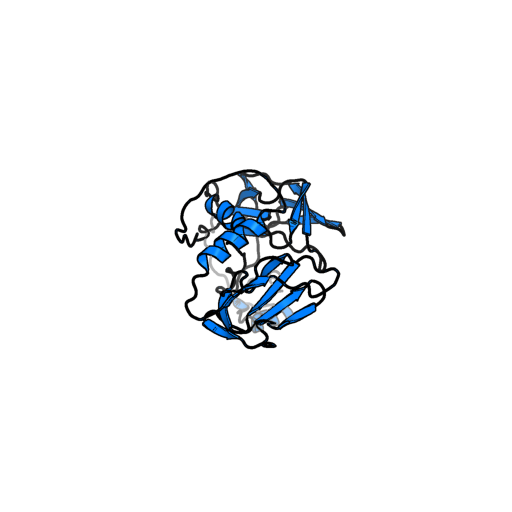ASP A 1 215 ? -1.212 -12.996 -0.182 1.00 38.12 215 ASP A C 1
ATOM 1610 O O . ASP A 1 215 ? -1.371 -13.745 0.775 1.00 38.12 215 ASP A O 1
ATOM 1614 N N . THR A 1 216 ? -1.757 -13.317 -1.365 1.00 33.16 216 THR A N 1
ATOM 1615 C CA . THR A 1 216 ? -2.456 -14.607 -1.610 1.00 33.16 216 THR A CA 1
ATOM 1616 C C . THR A 1 216 ? -1.709 -15.531 -2.575 1.00 33.16 216 THR A C 1
ATOM 1618 O O . THR A 1 216 ? -2.317 -16.338 -3.277 1.00 33.16 216 THR A O 1
ATOM 1621 N N . ILE A 1 217 ? -0.376 -15.479 -2.607 1.00 41.81 217 ILE A N 1
ATOM 1622 C CA . ILE A 1 217 ? 0.416 -16.513 -3.291 1.00 41.81 217 ILE A CA 1
ATOM 1623 C C . ILE A 1 217 ? 1.558 -17.010 -2.401 1.00 41.81 217 ILE A C 1
ATOM 1625 O O . ILE A 1 217 ? 2.713 -16.993 -2.795 1.00 41.81 217 ILE A O 1
ATOM 1629 N N . GLU A 1 218 ? 1.230 -17.556 -1.228 1.00 38.03 218 GLU A N 1
ATOM 1630 C CA . GLU A 1 218 ? 2.058 -18.599 -0.610 1.00 38.03 218 GLU A CA 1
ATOM 1631 C C . GLU A 1 218 ? 1.186 -19.676 0.054 1.00 38.03 218 GLU A C 1
ATOM 1633 O O . GLU A 1 218 ? 0.689 -19.522 1.166 1.00 38.03 218 GLU A O 1
ATOM 1638 N N . THR A 1 219 ? 1.002 -20.806 -0.640 1.00 29.48 219 THR A N 1
ATOM 1639 C CA . THR A 1 219 ? 1.307 -22.175 -0.155 1.00 29.48 219 THR A CA 1
ATOM 1640 C C . THR A 1 219 ? 0.546 -23.208 -0.992 1.00 29.48 219 THR A C 1
ATOM 1642 O O . THR A 1 219 ? -0.591 -23.567 -0.697 1.00 29.48 219 THR A O 1
ATOM 1645 N N . THR A 1 220 ? 1.195 -23.737 -2.031 1.00 29.38 220 THR A N 1
ATOM 1646 C CA . THR A 1 220 ? 1.496 -25.176 -2.190 1.00 29.38 220 THR A CA 1
ATOM 1647 C C . THR A 1 220 ? 2.243 -25.354 -3.510 1.00 29.38 220 THR A C 1
ATOM 1649 O O . THR A 1 220 ? 1.623 -25.590 -4.538 1.00 29.38 220 THR A O 1
ATOM 1652 N N . THR A 1 221 ? 3.574 -25.290 -3.499 1.00 28.77 221 THR A N 1
ATOM 1653 C CA . THR A 1 221 ? 4.406 -26.432 -3.918 1.00 28.77 221 THR A CA 1
ATOM 1654 C C . THR A 1 221 ? 5.859 -26.179 -3.528 1.00 28.77 221 THR A C 1
ATOM 1656 O O . THR A 1 221 ? 6.566 -25.377 -4.125 1.00 28.77 221 THR A O 1
ATOM 1659 N N . GLU A 1 222 ? 6.312 -26.902 -2.509 1.00 41.25 222 GLU A N 1
ATOM 1660 C CA . GLU A 1 222 ? 7.731 -27.075 -2.243 1.00 41.25 222 GLU A CA 1
ATOM 1661 C C . GLU A 1 222 ? 8.411 -27.799 -3.420 1.00 41.25 222 GLU A C 1
ATOM 1663 O O . GLU A 1 222 ? 8.053 -28.921 -3.773 1.00 41.25 222 GLU A O 1
ATOM 1668 N N . THR A 1 223 ? 9.492 -27.174 -3.887 1.00 33.53 223 THR A N 1
ATOM 1669 C CA . THR A 1 223 ? 10.733 -27.776 -4.403 1.00 33.53 223 THR A CA 1
ATOM 1670 C C . THR A 1 223 ? 10.700 -28.445 -5.784 1.00 33.53 223 THR A C 1
ATOM 1672 O O . THR A 1 223 ? 10.332 -29.610 -5.904 1.00 33.53 223 THR A O 1
ATOM 1675 N N . SER A 1 224 ? 11.284 -27.785 -6.799 1.00 37.41 224 SER A N 1
ATOM 1676 C CA . SER A 1 224 ? 12.495 -28.257 -7.508 1.00 37.41 224 SER A CA 1
ATOM 1677 C C . SER A 1 224 ? 12.824 -27.416 -8.759 1.00 37.41 224 SER A C 1
ATOM 1679 O O . SER A 1 224 ? 11.967 -27.235 -9.612 1.00 37.41 224 SER A O 1
ATOM 1681 N N . THR A 1 225 ? 14.118 -27.114 -8.932 1.00 34.19 225 THR A N 1
ATOM 1682 C CA . THR A 1 225 ? 14.844 -26.915 -10.212 1.00 34.19 225 THR A CA 1
ATOM 1683 C C . THR A 1 225 ? 15.206 -25.483 -10.624 1.00 34.19 225 THR A C 1
ATOM 1685 O O . THR A 1 225 ? 14.526 -24.820 -11.391 1.00 34.19 225 THR A O 1
ATOM 1688 N N . THR A 1 226 ? 16.403 -25.110 -10.170 1.00 33.06 226 THR A N 1
ATOM 1689 C CA . THR A 1 226 ? 17.428 -24.283 -10.822 1.00 33.06 226 THR A CA 1
ATOM 1690 C C . THR A 1 226 ? 17.625 -24.638 -12.308 1.00 33.06 226 THR A C 1
ATOM 1692 O O . THR A 1 226 ? 17.943 -25.782 -12.632 1.00 33.06 226 THR A O 1
ATOM 1695 N N . GLU A 1 227 ? 17.446 -23.633 -13.172 1.00 43.28 227 GLU A N 1
ATOM 1696 C CA . GLU A 1 227 ? 18.374 -23.195 -14.233 1.00 43.28 227 GLU A CA 1
ATOM 1697 C C . GLU A 1 227 ? 19.157 -24.265 -15.027 1.00 43.28 227 GLU A C 1
ATOM 1699 O O . GLU A 1 227 ? 20.076 -24.911 -14.523 1.00 43.28 227 GLU A O 1
ATOM 1704 N N . THR A 1 228 ? 18.917 -24.353 -16.342 1.00 33.44 228 THR A N 1
ATOM 1705 C CA . THR A 1 228 ? 19.682 -23.623 -17.389 1.00 33.44 228 THR A CA 1
ATOM 1706 C C . THR A 1 228 ? 19.600 -24.299 -18.772 1.00 33.44 228 THR A C 1
ATOM 1708 O O . THR A 1 228 ? 19.998 -25.443 -18.963 1.00 33.44 228 THR A O 1
ATOM 1711 N N . VAL A 1 229 ? 19.140 -23.505 -19.748 1.00 37.22 229 VAL A N 1
ATOM 1712 C CA . VAL A 1 229 ? 19.772 -23.250 -21.062 1.00 37.22 229 VAL A CA 1
ATOM 1713 C C . VAL A 1 229 ? 19.995 -24.444 -22.026 1.00 37.22 229 VAL A C 1
ATOM 1715 O O . VAL A 1 229 ? 21.014 -25.123 -22.007 1.00 37.22 229 VAL A O 1
ATOM 1718 N N . GLN A 1 230 ? 19.042 -24.555 -22.966 1.00 38.97 230 GLN A N 1
ATOM 1719 C CA . GLN A 1 230 ? 19.199 -24.329 -24.424 1.00 38.97 230 GLN A CA 1
ATOM 1720 C C . GLN A 1 230 ? 19.993 -25.303 -25.344 1.00 38.97 230 GLN A C 1
ATOM 1722 O O . GLN A 1 230 ? 21.134 -25.677 -25.104 1.00 38.97 230 GLN A O 1
ATOM 1727 N N . ILE A 1 231 ? 19.370 -25.498 -26.522 1.00 35.78 231 ILE A N 1
ATOM 1728 C CA . ILE A 1 231 ? 19.911 -25.786 -27.873 1.00 35.78 231 ILE A CA 1
ATOM 1729 C C . ILE A 1 231 ? 20.133 -27.267 -28.259 1.00 35.78 231 ILE A C 1
ATOM 1731 O O . ILE A 1 231 ? 21.151 -27.893 -27.991 1.00 35.78 231 ILE A O 1
ATOM 1735 N N . GLU A 1 232 ? 19.108 -27.801 -28.935 1.00 37.62 232 GLU A N 1
ATOM 1736 C CA . GLU A 1 232 ? 19.134 -28.338 -30.311 1.00 37.62 232 GLU A CA 1
ATOM 1737 C C . GLU A 1 232 ? 20.479 -28.876 -30.853 1.00 37.62 232 GLU A C 1
ATOM 1739 O O . GLU A 1 232 ? 21.382 -28.110 -31.155 1.00 37.62 232 GLU A O 1
ATOM 1744 N N . GLU A 1 233 ? 20.607 -30.198 -31.038 1.00 33.81 233 GLU A N 1
ATOM 1745 C CA . GLU A 1 233 ? 20.615 -30.867 -32.357 1.00 33.81 233 GLU A CA 1
ATOM 1746 C C . GLU A 1 233 ? 20.947 -32.375 -32.223 1.00 33.81 233 GLU A C 1
ATOM 1748 O O . GLU A 1 233 ? 21.797 -32.791 -31.441 1.00 33.81 233 GLU A O 1
ATOM 1753 N N . GLN A 1 234 ? 20.306 -33.176 -33.082 1.00 33.72 234 GLN A N 1
ATOM 1754 C CA . GLN A 1 234 ? 20.706 -34.514 -33.552 1.00 33.72 234 GLN A CA 1
ATOM 1755 C C . GLN A 1 234 ? 20.582 -35.740 -32.620 1.00 33.72 234 GLN A C 1
ATOM 1757 O O . GLN A 1 234 ? 21.432 -36.066 -31.800 1.00 33.72 234 GLN A O 1
ATOM 1762 N N . THR A 1 235 ? 19.528 -36.516 -32.910 1.00 33.19 235 THR A N 1
ATOM 1763 C CA . THR A 1 235 ? 19.516 -37.982 -33.082 1.00 33.19 235 THR A CA 1
ATOM 1764 C C . THR A 1 235 ? 20.610 -38.766 -32.352 1.00 33.19 235 THR A C 1
ATOM 1766 O O . THR A 1 235 ? 21.713 -38.969 -32.854 1.00 33.19 235 THR A O 1
ATOM 1769 N N . ALA A 1 236 ? 20.232 -39.337 -31.207 1.00 33.78 236 ALA A N 1
ATOM 1770 C CA . ALA A 1 236 ? 20.937 -40.453 -30.602 1.00 33.78 236 ALA A CA 1
ATOM 1771 C C . ALA A 1 236 ? 20.767 -41.712 -31.468 1.00 33.78 236 ALA A C 1
ATOM 1773 O O . ALA A 1 236 ? 19.714 -42.354 -31.485 1.00 33.78 236 ALA A O 1
ATOM 1774 N N . GLU A 1 237 ? 21.837 -42.085 -32.165 1.00 37.38 237 GLU A N 1
ATOM 1775 C CA . GLU A 1 237 ? 22.043 -43.448 -32.624 1.00 37.38 237 GLU A CA 1
ATOM 1776 C C . GLU A 1 237 ? 22.380 -44.327 -31.408 1.00 37.38 237 GLU A C 1
ATOM 1778 O O . GLU A 1 237 ? 23.280 -44.055 -30.611 1.00 37.38 237 GLU A O 1
ATOM 1783 N N . VAL A 1 238 ? 21.596 -45.387 -31.246 1.00 42.69 238 VAL A N 1
ATOM 1784 C CA . VAL A 1 238 ? 21.754 -46.420 -30.225 1.00 42.69 238 VAL A CA 1
ATOM 1785 C C . VAL A 1 238 ? 23.131 -47.066 -30.360 1.00 42.69 238 VAL A C 1
ATOM 1787 O O . VAL A 1 238 ? 23.449 -47.631 -31.404 1.00 42.69 238 VAL A O 1
ATOM 1790 N N . SER A 1 239 ? 23.922 -47.105 -29.286 1.00 33.88 239 SER A N 1
ATOM 1791 C CA . SER A 1 239 ? 25.033 -48.055 -29.185 1.00 33.88 239 SER A CA 1
ATOM 1792 C C . SER A 1 239 ? 25.241 -48.551 -27.759 1.00 33.88 239 SER A C 1
ATOM 1794 O O . SER A 1 239 ? 25.476 -47.809 -26.810 1.00 33.88 239 SER A O 1
ATOM 1796 N N . LYS A 1 240 ? 25.092 -49.869 -27.653 1.00 37.25 240 LYS A N 1
ATOM 1797 C CA . LYS A 1 240 ? 25.147 -50.714 -26.465 1.00 37.25 240 LYS A CA 1
ATOM 1798 C C . LYS A 1 240 ? 26.530 -50.717 -25.803 1.00 37.25 240 LYS A C 1
ATOM 1800 O O . LYS A 1 240 ? 27.549 -50.640 -26.476 1.00 37.25 240 LYS A O 1
ATOM 1805 N N . SER A 1 241 ? 26.489 -50.914 -24.482 1.00 42.56 241 SER A N 1
ATOM 1806 C CA . SER A 1 241 ? 27.364 -51.734 -23.624 1.00 42.56 241 SER A CA 1
ATOM 1807 C C . SER A 1 241 ? 28.725 -52.180 -24.175 1.00 42.56 241 SER A C 1
ATOM 1809 O O . SER A 1 241 ? 28.791 -52.895 -25.169 1.00 42.56 241 SER A O 1
ATOM 1811 N N . ASN A 1 242 ? 29.780 -51.908 -23.399 1.00 37.66 242 ASN A N 1
ATOM 1812 C CA . ASN A 1 242 ? 30.920 -52.815 -23.251 1.00 37.66 242 ASN A CA 1
ATOM 1813 C C . ASN A 1 242 ? 31.536 -52.660 -21.852 1.00 37.66 242 ASN A C 1
ATOM 1815 O O . ASN A 1 242 ? 32.460 -51.876 -21.642 1.00 37.66 242 ASN A O 1
ATOM 1819 N N . ASN A 1 243 ? 31.029 -53.438 -20.894 1.00 42.88 243 ASN A N 1
ATOM 1820 C CA . ASN A 1 243 ? 31.742 -53.730 -19.654 1.00 42.88 243 ASN A CA 1
ATOM 1821 C C . ASN A 1 243 ? 32.539 -55.026 -19.852 1.00 42.88 243 ASN A C 1
ATOM 1823 O O . ASN A 1 243 ? 32.030 -56.129 -19.653 1.00 42.88 243 ASN A O 1
ATOM 1827 N N . THR A 1 244 ? 33.803 -54.899 -20.255 1.00 43.56 244 THR A N 1
ATOM 1828 C CA . THR A 1 244 ? 34.746 -56.024 -20.261 1.00 43.56 244 THR A CA 1
ATOM 1829 C C . THR A 1 244 ? 35.494 -56.043 -18.933 1.00 43.56 244 THR A C 1
ATOM 1831 O O . THR A 1 244 ? 36.560 -55.450 -18.828 1.00 43.56 244 THR A O 1
ATOM 1834 N N . GLY A 1 245 ? 34.914 -56.700 -17.921 1.00 47.91 245 GLY A N 1
ATOM 1835 C CA . GLY A 1 245 ? 35.598 -57.438 -16.838 1.00 47.91 245 GLY A CA 1
ATOM 1836 C C . GLY A 1 245 ? 36.866 -56.863 -16.179 1.00 47.91 245 GLY A C 1
ATOM 1837 O O . GLY A 1 245 ? 37.688 -57.640 -15.695 1.00 47.91 245 GLY A O 1
ATOM 1838 N N . GLY A 1 246 ? 37.060 -55.544 -16.164 1.00 58.88 246 GLY A N 1
ATOM 1839 C CA . GLY A 1 246 ? 38.280 -54.877 -15.711 1.00 58.88 246 GLY A CA 1
ATOM 1840 C C . GLY A 1 246 ? 38.116 -54.184 -14.359 1.00 58.88 246 GLY A C 1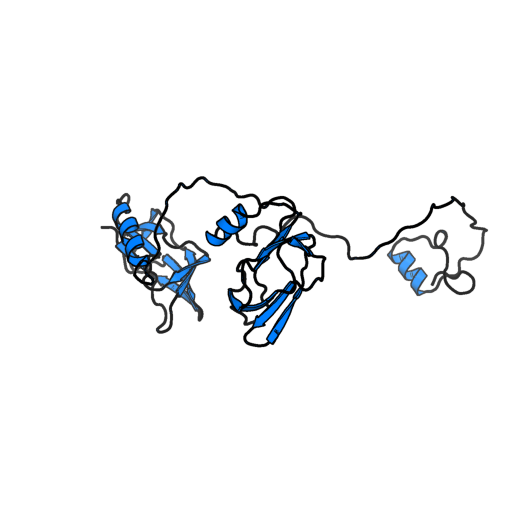
ATOM 1841 O O . GLY A 1 246 ? 37.038 -53.733 -13.988 1.00 58.88 246 GLY A O 1
ATOM 1842 N N . ARG A 1 247 ? 39.213 -54.094 -13.603 1.00 66.31 247 ARG A N 1
ATOM 1843 C CA . ARG A 1 247 ? 39.286 -53.411 -12.302 1.00 66.31 247 ARG A CA 1
ATOM 1844 C C . ARG A 1 247 ? 38.842 -51.944 -12.441 1.00 66.31 247 ARG A C 1
ATOM 1846 O O . ARG A 1 247 ? 39.484 -51.187 -13.158 1.00 66.31 247 ARG A O 1
ATOM 1853 N N . ILE A 1 248 ? 37.787 -51.545 -11.727 1.00 77.12 248 ILE A N 1
ATOM 1854 C CA . ILE A 1 248 ? 37.260 -50.170 -11.744 1.00 77.12 248 ILE A CA 1
ATOM 1855 C C . ILE A 1 248 ? 38.229 -49.240 -11.001 1.00 77.12 248 ILE A C 1
ATOM 1857 O O . ILE A 1 248 ? 38.476 -49.403 -9.800 1.00 77.12 248 ILE A O 1
ATOM 1861 N N . PHE A 1 249 ? 38.771 -48.249 -11.707 1.00 77.44 249 PHE A N 1
ATOM 1862 C CA . PHE A 1 249 ? 39.606 -47.204 -11.122 1.00 77.44 249 PHE A CA 1
ATOM 1863 C C . PHE A 1 249 ? 38.736 -45.985 -10.807 1.00 77.44 249 PHE A C 1
ATOM 1865 O O . PHE A 1 249 ? 38.233 -45.336 -11.713 1.00 77.44 249 PHE A O 1
ATOM 1872 N N . ALA A 1 250 ? 38.565 -45.658 -9.525 1.00 86.38 250 ALA A N 1
ATOM 1873 C CA . ALA A 1 250 ? 37.800 -44.492 -9.079 1.00 86.38 250 ALA A CA 1
ATOM 1874 C C . ALA A 1 250 ? 38.573 -43.696 -8.017 1.00 86.38 250 ALA A C 1
ATOM 1876 O O . ALA A 1 250 ? 39.254 -44.297 -7.175 1.00 86.38 250 ALA A O 1
ATOM 1877 N N . SER A 1 251 ? 38.471 -42.366 -8.066 1.00 86.00 251 SER A N 1
ATOM 1878 C CA . SER A 1 251 ? 39.045 -41.442 -7.086 1.00 86.00 251 SER A CA 1
ATOM 1879 C C . SER A 1 251 ? 38.400 -41.662 -5.704 1.00 86.00 251 SER A C 1
ATOM 1881 O O . SER A 1 251 ? 37.251 -42.110 -5.619 1.00 86.00 251 SER A O 1
ATOM 1883 N N . PRO A 1 252 ? 39.107 -41.388 -4.590 1.00 82.81 252 PRO A N 1
ATOM 1884 C CA . PRO A 1 252 ? 38.523 -41.516 -3.254 1.00 82.81 252 PRO A CA 1
ATOM 1885 C C . PRO A 1 252 ? 37.256 -40.668 -3.065 1.00 82.81 252 PRO A C 1
ATOM 1887 O O . PRO A 1 252 ? 36.327 -41.108 -2.390 1.00 82.81 252 PRO A O 1
ATOM 1890 N N . LEU A 1 253 ? 37.202 -39.492 -3.699 1.00 84.69 253 LEU A N 1
ATOM 1891 C CA . LEU A 1 253 ? 36.050 -38.596 -3.650 1.00 84.69 253 LEU A CA 1
ATOM 1892 C C . LEU A 1 253 ? 34.862 -39.167 -4.436 1.00 84.69 253 LEU A C 1
ATOM 1894 O O . LEU A 1 253 ? 33.773 -39.278 -3.879 1.00 84.69 253 LEU A O 1
ATOM 1898 N N . ALA A 1 254 ? 35.086 -39.640 -5.666 1.00 86.88 254 ALA A N 1
ATOM 1899 C CA . ALA A 1 254 ? 34.054 -40.284 -6.477 1.00 86.88 254 ALA A CA 1
ATOM 1900 C C . ALA A 1 254 ? 33.476 -41.532 -5.797 1.00 86.88 254 ALA A C 1
ATOM 1902 O O . ALA A 1 254 ? 32.267 -41.736 -5.809 1.00 86.88 254 ALA A O 1
ATOM 1903 N N . LYS A 1 255 ? 34.312 -42.347 -5.134 1.00 86.25 255 LYS A N 1
ATOM 1904 C CA . LYS A 1 255 ? 33.832 -43.497 -4.346 1.00 86.25 255 LYS A CA 1
ATOM 1905 C C . LYS A 1 255 ? 32.942 -43.076 -3.181 1.00 86.25 255 LYS A C 1
ATOM 1907 O O . LYS A 1 255 ? 31.964 -43.765 -2.898 1.00 86.25 255 LYS A O 1
ATOM 1912 N N . LYS A 1 256 ? 33.289 -41.981 -2.497 1.00 87.62 256 LYS A N 1
ATOM 1913 C CA . LYS A 1 256 ? 32.495 -41.453 -1.383 1.00 87.62 256 LYS A CA 1
ATOM 1914 C C . LYS A 1 256 ? 31.139 -40.950 -1.882 1.00 87.62 256 LYS A C 1
ATOM 1916 O O . LYS A 1 256 ? 30.119 -41.412 -1.392 1.00 87.62 256 LYS A O 1
ATOM 1921 N N . ILE A 1 257 ? 31.134 -40.123 -2.928 1.00 86.19 257 ILE A N 1
ATOM 1922 C CA . ILE A 1 257 ? 29.906 -39.585 -3.531 1.00 86.19 257 ILE A CA 1
ATOM 1923 C C . ILE A 1 257 ? 29.025 -40.709 -4.088 1.00 86.19 257 ILE A C 1
ATOM 1925 O O . ILE A 1 257 ? 27.818 -40.696 -3.876 1.00 86.19 257 ILE A O 1
ATOM 1929 N N . ALA A 1 258 ? 29.611 -41.707 -4.755 1.00 88.00 258 ALA A N 1
ATOM 1930 C CA . ALA A 1 258 ? 28.863 -42.847 -5.277 1.00 88.00 258 ALA A CA 1
ATOM 1931 C C . ALA A 1 258 ? 28.202 -43.663 -4.156 1.00 88.00 258 ALA A C 1
ATOM 1933 O O . ALA A 1 258 ? 27.061 -44.086 -4.303 1.00 88.00 258 ALA A O 1
ATOM 1934 N N . LYS A 1 259 ? 28.877 -43.836 -3.012 1.00 86.44 259 LYS A N 1
ATOM 1935 C CA . LYS A 1 259 ? 28.290 -44.497 -1.840 1.00 86.44 259 LYS A CA 1
ATOM 1936 C C . LYS A 1 259 ? 27.165 -43.665 -1.220 1.00 86.44 259 LYS A C 1
ATOM 1938 O O . LYS A 1 259 ? 26.119 -44.227 -0.915 1.00 86.44 259 LYS A O 1
ATOM 1943 N N . ASP A 1 260 ? 27.373 -42.359 -1.070 1.00 86.06 260 ASP A N 1
ATOM 1944 C CA . ASP A 1 260 ? 26.396 -41.449 -0.462 1.00 86.06 260 ASP A CA 1
ATOM 1945 C C . ASP A 1 260 ? 25.144 -41.290 -1.346 1.00 86.06 260 ASP A C 1
ATOM 1947 O O . ASP A 1 260 ? 24.034 -41.191 -0.834 1.00 86.06 260 ASP A O 1
ATOM 1951 N N . LYS A 1 261 ? 25.309 -41.340 -2.676 1.00 85.75 261 LYS A N 1
ATOM 1952 C CA . LYS A 1 261 ? 24.221 -41.241 -3.665 1.00 85.75 261 LYS A CA 1
ATOM 1953 C C . LYS A 1 261 ? 23.681 -42.595 -4.149 1.00 85.75 261 LYS A C 1
ATOM 1955 O O . LYS A 1 261 ? 22.820 -42.621 -5.022 1.00 85.75 261 LYS A O 1
ATOM 1960 N N . GLY A 1 262 ? 24.188 -43.717 -3.630 1.00 83.00 262 GLY A N 1
ATOM 1961 C CA . GLY A 1 262 ? 23.744 -45.064 -4.017 1.00 83.00 262 GLY A CA 1
ATOM 1962 C C . GLY A 1 262 ? 24.036 -45.458 -5.474 1.00 83.00 262 GLY A C 1
ATOM 1963 O O . GLY A 1 262 ? 23.358 -46.324 -6.022 1.00 83.00 262 GLY A O 1
ATOM 1964 N N . ILE A 1 263 ? 25.031 -44.840 -6.114 1.00 84.31 263 ILE A N 1
ATOM 1965 C CA . ILE A 1 263 ? 25.382 -45.057 -7.523 1.00 84.31 263 ILE A CA 1
ATOM 1966 C C . ILE A 1 263 ? 26.379 -46.216 -7.640 1.00 84.31 263 ILE A C 1
ATOM 1968 O O . ILE A 1 263 ? 27.414 -46.246 -6.969 1.00 84.31 263 ILE A O 1
ATOM 1972 N N . ASN A 1 264 ? 26.109 -47.161 -8.541 1.00 83.88 264 ASN A N 1
ATOM 1973 C CA . ASN A 1 264 ? 27.036 -48.247 -8.840 1.00 83.88 264 ASN A CA 1
ATOM 1974 C C . ASN A 1 264 ? 28.135 -47.778 -9.805 1.00 83.88 264 ASN A C 1
ATOM 1976 O O . ASN A 1 264 ? 27.879 -47.452 -10.959 1.00 83.88 264 ASN A O 1
ATOM 1980 N N . LEU A 1 265 ? 29.388 -47.798 -9.347 1.00 81.00 265 LEU A N 1
ATOM 1981 C CA . LEU A 1 265 ? 30.551 -47.367 -10.131 1.00 81.00 265 LEU A CA 1
ATOM 1982 C C . LEU A 1 265 ? 30.781 -48.197 -11.407 1.00 81.00 265 LEU A C 1
ATOM 1984 O O . LEU A 1 265 ? 31.497 -47.741 -12.290 1.00 81.00 265 LEU A O 1
ATOM 1988 N N . ALA A 1 266 ? 30.210 -49.400 -11.516 1.00 80.06 266 ALA A N 1
ATOM 1989 C CA . ALA A 1 266 ? 30.317 -50.222 -12.725 1.00 80.06 266 ALA A CA 1
ATOM 1990 C C . ALA A 1 266 ? 29.544 -49.638 -13.920 1.00 80.06 266 ALA A C 1
ATOM 1992 O O . ALA A 1 266 ? 29.900 -49.905 -15.068 1.00 80.06 266 ALA A O 1
ATOM 1993 N N . ASP A 1 267 ? 28.520 -48.834 -13.641 1.00 81.81 267 ASP A N 1
ATOM 1994 C CA . ASP A 1 267 ? 27.631 -48.246 -14.644 1.00 81.81 267 ASP A CA 1
ATOM 1995 C C . ASP A 1 267 ? 28.048 -46.807 -15.000 1.00 81.81 267 ASP A C 1
ATOM 1997 O O . ASP A 1 267 ? 27.458 -46.167 -15.869 1.00 81.81 267 ASP A O 1
ATOM 2001 N N . VAL A 1 268 ? 29.102 -46.300 -14.349 1.00 79.75 268 VAL A N 1
ATOM 2002 C CA . VAL A 1 268 ? 29.610 -44.938 -14.520 1.00 79.75 268 VAL A CA 1
ATOM 2003 C C . VAL A 1 268 ? 30.853 -44.952 -15.404 1.00 79.75 268 VAL A C 1
ATOM 2005 O O . VAL A 1 268 ? 31.868 -45.576 -15.090 1.00 79.75 268 VAL A O 1
ATOM 2008 N N . LYS A 1 269 ? 30.798 -44.209 -16.511 1.00 80.69 269 LYS A N 1
ATOM 2009 C CA . LYS A 1 269 ? 31.950 -44.001 -17.393 1.00 80.69 269 LYS A CA 1
ATOM 2010 C C . LYS A 1 269 ? 32.939 -43.040 -16.731 1.00 80.69 269 LYS A C 1
ATOM 2012 O O . LYS A 1 269 ? 32.579 -41.923 -16.378 1.00 80.69 269 LYS A O 1
ATOM 2017 N N . GLY A 1 270 ? 34.189 -43.466 -16.570 1.00 84.12 270 GLY A N 1
ATOM 2018 C CA . GLY A 1 270 ? 35.235 -42.616 -16.006 1.00 84.12 270 GLY A CA 1
ATOM 2019 C C . GLY A 1 270 ? 35.747 -41.573 -17.000 1.00 84.12 270 GLY A C 1
ATOM 2020 O O . GLY A 1 270 ? 36.117 -41.921 -18.120 1.00 84.12 270 GLY A O 1
ATOM 2021 N N . SER A 1 271 ? 35.802 -40.311 -16.568 1.00 82.06 271 SER A N 1
ATOM 2022 C CA . SER A 1 271 ? 36.289 -39.166 -17.361 1.00 82.06 271 SER A CA 1
ATOM 2023 C C . SER A 1 271 ? 37.732 -38.749 -17.038 1.00 82.06 271 SER A C 1
ATOM 2025 O O . SER A 1 271 ? 38.262 -37.823 -17.640 1.00 82.06 271 SER A O 1
ATOM 2027 N N . GLY A 1 272 ? 38.380 -39.411 -16.080 1.00 78.06 272 GLY A N 1
ATOM 2028 C CA . GLY A 1 272 ? 39.769 -39.174 -15.696 1.00 78.06 272 GLY A CA 1
ATOM 2029 C C . GLY A 1 272 ? 40.770 -39.988 -16.515 1.00 78.06 272 GLY A C 1
ATOM 2030 O O . GLY A 1 272 ? 40.416 -40.895 -17.272 1.00 78.06 272 GLY A O 1
ATOM 2031 N N . GLU A 1 273 ? 42.056 -39.697 -16.320 1.00 75.44 273 GLU A N 1
ATOM 2032 C CA . GLU A 1 273 ? 43.154 -40.371 -17.019 1.00 75.44 273 GLU A CA 1
ATOM 2033 C C . GLU A 1 273 ? 43.056 -41.905 -16.887 1.00 75.44 273 GLU A C 1
ATOM 2035 O O . GLU A 1 273 ? 42.845 -42.438 -15.792 1.00 75.44 273 GLU A O 1
ATOM 2040 N N . ASN A 1 274 ? 43.201 -42.617 -18.011 1.00 71.38 274 ASN A N 1
ATOM 2041 C CA . ASN A 1 274 ? 43.012 -44.071 -18.132 1.00 71.38 274 ASN A CA 1
ATOM 2042 C C . ASN A 1 274 ? 41.588 -44.580 -17.801 1.00 71.38 274 ASN A C 1
ATOM 2044 O O . ASN A 1 274 ? 41.427 -45.724 -17.377 1.00 71.38 274 ASN A O 1
ATOM 2048 N N . GLY A 1 275 ? 40.552 -43.754 -17.986 1.00 73.06 275 GLY A N 1
ATOM 2049 C CA . GLY A 1 275 ? 39.157 -44.143 -17.734 1.00 73.06 275 GLY A CA 1
ATOM 2050 C C . GLY A 1 275 ? 38.799 -44.175 -16.247 1.00 73.06 275 GLY A C 1
ATOM 2051 O O . GLY A 1 275 ? 37.904 -44.913 -15.834 1.00 73.06 275 GLY A O 1
ATOM 2052 N N . ARG A 1 276 ? 39.519 -43.401 -15.424 1.00 83.06 276 ARG A N 1
ATOM 2053 C CA . ARG A 1 276 ? 39.265 -43.290 -13.984 1.00 83.06 276 ARG A CA 1
ATOM 2054 C C . ARG A 1 276 ? 37.984 -42.495 -13.723 1.00 83.06 276 ARG A C 1
ATOM 2056 O O . ARG A 1 276 ? 37.798 -41.428 -14.291 1.00 83.06 276 ARG A O 1
ATOM 2063 N N . ILE A 1 277 ? 37.136 -42.958 -12.814 1.00 83.19 277 ILE A N 1
ATOM 2064 C CA . ILE A 1 277 ? 35.976 -42.195 -12.330 1.00 83.19 277 ILE A CA 1
ATOM 2065 C C . ILE A 1 277 ? 36.499 -41.173 -11.316 1.00 83.19 277 ILE A C 1
ATOM 2067 O O . ILE A 1 277 ? 36.982 -41.574 -10.255 1.00 83.19 277 ILE A O 1
ATOM 2071 N N . VAL A 1 278 ? 36.511 -39.887 -11.664 1.00 80.12 278 VAL A N 1
ATOM 2072 C CA . VAL A 1 278 ? 37.046 -38.809 -10.813 1.00 80.12 278 VAL A CA 1
ATOM 2073 C C . VAL A 1 278 ? 35.953 -37.962 -10.211 1.00 80.12 278 VAL A C 1
ATOM 2075 O O . VAL A 1 278 ? 34.929 -37.766 -10.892 1.00 80.12 278 VAL A O 1
#

Secondary structure (DSSP, 8-state):
-PEEEEPP--STT--EEEEEEESS-TT-EE-TT-EEEEEE-SS-EEEEE-SS-EEEEEESS-TT-E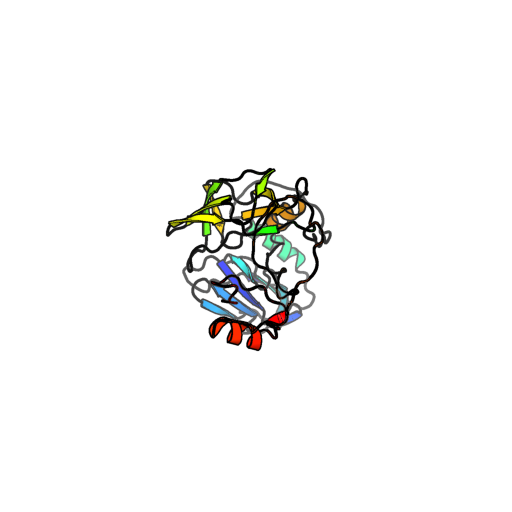EETTSEEEEEESTT---HHHHHHHHHHTTSSS---------------PPPTT-EEEEPP--STT-SEEEEEEESS-TT-EE-TT-EEEEEE-SS-EEEEE-SS-EEEEEESS-TT-EEETTSEEEEEESTT---HHHHHHHHTT---GGG---S------------------------S----B-HHHHHHHHHTT--GGGSPP-BGGGBB-

Foldseek 3Di:
DKDFDWAADPDPPAFKWAFQFAPDDQFDWADFQDFGTFIDDPVDTDTDTDNDTAGFHFAPADNRGMDTTRAGGTIGHYPPDDCPVVVVVSVVVVAPPDDDDDDDDDDDDDDPPPQPPFKDFDWAADPDPPFFKKAFQFAPADQFDWADFQDFGTFIDTPVDTDTDTDNGTAGFHFAPADNRGMDTGQQGGTMGGHPPDDCVVVSVCSVVVNDGPPPPDDDDDDDDDDDDDDDDDDDDDDDDDDDPDDAAEDPVQVVVCVVVVHDSSVDFQPDDPRYND

Sequence (278 aa):
MAILVNMPRLSDTMEEGVVAKWLKQVGDKIEEGDILAEIETDKATMEFESFNEGTLLHIGVQEGETSPVDVLLAIIGEEGEDISEILNGAAATSQEVTSEDTTKEISKEQSDTAIPEGVQVISMPRLSDTMEEGTVASWLKNIGDKIEEGDILAEIETDKATMEFESFYEGVLLYIGVGEGESAKVDSLLTIIGPEGTDVSALVTAHKEGTISSDTIETTTETSTTETVQIEEQTAEVSKSNNTGGRIFASPLAKKIAKDKGINLADVKGSGENGRIV

pLDDT: mean 75.29, std 20.99, range [28.28, 94.88]

Radius of gyration: 30.02 Å; chains: 1; bounding box: 74×77×63 Å

=== Feature glossary ===
The record interleaves many kinds of information about one protein. Here is each kind framed as the question it answers.

Q: What are the backbone torsion angles?
A: φ (phi) and ψ (psi) are the two rotatable backbone dihedrals per residue: φ is the C(i-1)–N–Cα–C torsion, ψ is the N–Cα–C–N(i+1) torsion, both in degrees on (−180°, 180°]. α-helical residues cluster near (−60°, −45°); β-strand residues near (−120°, +130°). A Ramachandran plot is simply a scatter of (φ, ψ) for every residue.

Q: What is the amino-acid chain?
A: This is the polypeptide sequence — one letter per residue, N-terminus first. Length ranges from a few dozen residues for small domains to over a thousand for large multi-domain proteins.

Q: How mobile is each atom in the crystal?
A: For experimental (PDB) structures, the B-factor (temperature factor) quantifies the positional spread of each atom in the crystal — a combination of thermal vibration and static disorder — in units of Å². High B-factors mark flexible loops or poorly resolved regions; low B-factors mark the rigid, well-ordered core.

Q: Are the domains correctly placed relative to each other?
A: Predicted Aligned Error (PAE) is an AlphaFold confidence matrix: entry (i, j) is the expected error in the position of residue j, in ångströms, when the prediction is superimposed on the true structure at residue i. Low PAE within a block of residues means that block is internally rigid and well-predicted; high PAE between two blocks means their relative placement is uncertain even if each block individually is confident.

Q: How confident is the AlphaFold model at each residue?
A: pLDDT is the predicted lDDT-Cα score: AlphaFold's confidence that the local environment of each residue (all inter-atomic distances within 15 Å) is correctly placed. It is a per-residue number between 0 and 100, with higher meaning more reliable.

Q: What family and function is it annotated with?
A: Functional annotations link the protein to curated databases. InterPro entries identify conserved domains and families by matching the sequence against member-database signatures (Pfam, PROSITE, CDD, …). Gene Ontology (GO) terms describe molecular function, biological process, and cellular component in a controlled vocabulary. CATH places the structure in a hierarchical fold classification (Class/Architecture/Topology/Homologous-superfamily). The organism is the source species.

Q: How big and how compact is the whole molecule?
A: Three whole-structure scalars: the radius of gyration (RMS distance of Cα from centroid, in Å), the count of Cα–Cα contacts (pairs closer than 8 Å and separated by more than four residues in sequence — i.e. tertiary, not local, contacts), and the bounding-box dimensions. Together they distinguish compact globular folds from extended fibres or disordered chains.

Q: What known structures does this most resemble?
A: The Foldseek neighbor list gives the closest experimentally determined structures in the PDB, ranked by structural alignment. TM-score near 1 means near-identical fold; near 0.3 means only rough topology match. This is how one finds what a novel AlphaFold prediction most resembles in the solved-structure universe.

Q: Which residues are buried vs exposed?
A: SASA measures how much of the protein is reachable by solvent. It is computed by rolling a water-sized probe over the atomic surface and summing the exposed area (Å²). Per-residue SASA distinguishes core (buried, low SASA) from surface (exposed, high SASA) residues; total SASA is a whole-molecule size measure.

Q: Which residues are in helices, strands, or loops?
A: Eight-state secondary structure (DSSP): H is the canonical α-helix, G the tighter 3₁₀-helix, I the wider π-helix; E/B are β-structure, T and S are turns and bends, and '-' is everything else. DSSP derives these from the pattern of main-chain N–H···O=C hydrogen bonds, not from the sequence.

Q: Where is each backbone atom in 3D?
A: Structure coordinates are given as an mmCIF _atom_site loop: one row per atom with element, residue name, chain id, sequence number, and x/y/z position in Å. Only the four main-chain atoms per residue are included here; side chains are omitted to keep the record compact.

Q: What if only a Cα trace is available?
A: Three-state secondary structure (P-SEA) collapses the eight DSSP classes into helix (a), strand (b), and coil (c). P-SEA assigns these from Cα geometry alone — distances and angles — without requiring backbone oxygens, so it works on any Cα trace.

Q: What do the rendered images show?
A: The six renders are orthographic views along the three Cartesian axes in both directions. Representation (cartoon, sticks, or surface) and color scheme (sequence-rainbow or by-chain) vary across proteins so the training set covers all the common visualization conventions.

Q: What does the local fold look like, residue by residue?
A: Foldseek's 3Di representation compresses backbone geometry into a per-residue letter drawn from a learned twenty-state alphabet. It captures the tertiary interaction pattern around each residue — which residues are packed against it in space, regardless of where they are in sequence.

Q: What do the diagnostic plots show?
A: The contact map is a binary N×N matrix image: pixel (i, j) is dark where Cα_i and Cα_j are within 8 Å and |i−j|>4. Because the |i−j|>4 filter removes local helical contacts, off-diagonal stripes parallel to the main diagonal indicate parallel β-sheets; stripes perpendicular to it indicate antiparallel β-sheets. The Ramachandran plot scatters every residue's (φ, ψ) pair against the sterically allowed regions. The PAE heatmap renders the predicted-aligned-error matrix.